Protein AF-0000000067716171 (afdb_homodimer)

Sequence (206 aa):
MCMTNAGDNFEIRMPSGTDDPLSDAEIQKYREEINRLDREILDAVKRRTKISQTIGKTRMSSGGTRLVHTREVAIINQFREEIGEEGPALAGILLRMGRGKLGMCMTNAGDNFEIRMPSGTDDPLSDAEIQKYREEINRLDREILDAVKRRTKISQTIGKTRMSSGGTRLVHTREVAIINQFREEIGEEGPALAGILLRMGRGKLG

Structure (mmCIF, N/CA/C/O backbone):
data_AF-0000000067716171-model_v1
#
loop_
_entity.id
_entity.type
_entity.pdbx_description
1 polymer 'Chorismate mutase'
#
loop_
_atom_site.group_PDB
_atom_site.id
_atom_site.type_symbol
_atom_site.label_atom_id
_atom_site.label_alt_id
_atom_site.label_comp_id
_atom_site.label_asym_id
_atom_site.label_entity_id
_atom_site.label_seq_id
_atom_site.pdbx_PDB_ins_code
_atom_site.Cartn_x
_atom_site.Cartn_y
_atom_site.Cartn_z
_atom_site.occupancy
_atom_site.B_iso_or_equiv
_atom_site.auth_seq_id
_atom_site.auth_comp_id
_atom_site.auth_asym_id
_atom_site.auth_atom_id
_atom_site.pdbx_PDB_model_num
ATOM 1 N N . MET A 1 1 ? -28.609 4.621 -22.125 1 23.3 1 MET A N 1
ATOM 2 C CA . MET A 1 1 ? -27.578 3.621 -22.359 1 23.3 1 MET A CA 1
ATOM 3 C C . MET A 1 1 ? -26.469 3.73 -21.312 1 23.3 1 MET A C 1
ATOM 5 O O . MET A 1 1 ? -25.734 4.711 -21.281 1 23.3 1 MET A O 1
ATOM 9 N N . CYS A 1 2 ? -26.812 3.381 -20.031 1 27.42 2 CYS A N 1
ATOM 10 C CA . CYS A 1 2 ? -26.094 3.422 -18.766 1 27.42 2 CYS A CA 1
ATOM 11 C C . CYS A 1 2 ? -24.703 2.785 -18.891 1 27.42 2 CYS A C 1
ATOM 13 O O . CYS A 1 2 ? -24.578 1.672 -19.406 1 27.42 2 CYS A O 1
ATOM 15 N N . MET A 1 3 ? -23.672 3.541 -19.234 1 26.64 3 MET A N 1
ATOM 16 C CA . MET A 1 3 ? -22.312 3.068 -19.438 1 26.64 3 MET A CA 1
ATOM 17 C C . MET A 1 3 ? -21.906 2.084 -18.344 1 26.64 3 MET A C 1
ATOM 19 O O . MET A 1 3 ? -21.953 2.412 -17.172 1 26.64 3 MET A O 1
ATOM 23 N N . THR A 1 4 ? -22.25 0.815 -18.469 1 31.06 4 THR A N 1
ATOM 24 C CA . THR A 1 4 ? -21.812 -0.262 -17.594 1 31.06 4 THR A CA 1
ATOM 25 C C . THR A 1 4 ? -20.312 -0.164 -17.312 1 31.06 4 THR A C 1
ATOM 27 O O . THR A 1 4 ? -19.516 -0.13 -18.25 1 31.06 4 THR A O 1
ATOM 30 N N . ASN A 1 5 ? -19.906 0.817 -16.5 1 31.81 5 ASN A N 1
ATOM 31 C CA . ASN A 1 5 ? -18.562 0.7 -15.914 1 31.81 5 ASN A CA 1
ATOM 32 C C . ASN A 1 5 ? -18.156 -0.76 -15.75 1 31.81 5 ASN A C 1
ATOM 34 O O . ASN A 1 5 ? -18.625 -1.444 -14.844 1 31.81 5 ASN A O 1
ATOM 38 N N . ALA A 1 6 ? -18.219 -1.482 -16.734 1 32.34 6 ALA A N 1
ATOM 39 C CA . ALA A 1 6 ? -17.828 -2.885 -16.859 1 32.34 6 ALA A CA 1
ATOM 40 C C . ALA A 1 6 ? -16.484 -3.146 -16.172 1 32.34 6 ALA A C 1
ATOM 42 O O . ALA A 1 6 ? -15.43 -3 -16.797 1 32.34 6 ALA A O 1
ATOM 43 N N . GLY A 1 7 ? -16.141 -2.557 -15.047 1 36.66 7 GLY A N 1
ATOM 44 C CA . GLY A 1 7 ? -14.984 -3.156 -14.398 1 36.66 7 GLY A CA 1
ATOM 45 C C . GLY A 1 7 ? -14.891 -4.656 -14.602 1 36.66 7 GLY A C 1
ATOM 46 O O . GLY A 1 7 ? -15.836 -5.387 -14.289 1 36.66 7 GLY A O 1
ATOM 47 N N . ASP A 1 8 ? -14.359 -5.18 -15.633 1 39.91 8 ASP A N 1
ATOM 48 C CA . ASP A 1 8 ? -14.164 -6.609 -15.852 1 39.91 8 ASP A CA 1
ATOM 49 C C . ASP A 1 8 ? -13.984 -7.352 -14.531 1 39.91 8 ASP A C 1
ATOM 51 O O . ASP A 1 8 ? -13.062 -7.047 -13.766 1 39.91 8 ASP A O 1
ATOM 55 N N . ASN A 1 9 ? -14.961 -7.672 -13.844 1 45.44 9 ASN A N 1
ATOM 56 C CA . ASN A 1 9 ? -14.984 -8.555 -12.688 1 45.44 9 ASN A CA 1
ATOM 57 C C . ASN A 1 9 ? -14 -9.711 -12.852 1 45.44 9 ASN A C 1
ATOM 59 O O . ASN A 1 9 ? -14.297 -10.703 -13.523 1 45.44 9 ASN A O 1
ATOM 63 N N . PHE A 1 10 ? -12.703 -9.406 -13.117 1 53.78 10 PHE A N 1
ATOM 64 C CA . PHE A 1 10 ? -11.703 -10.469 -13.086 1 53.78 10 PHE A CA 1
ATOM 65 C C . PHE A 1 10 ? -12.031 -11.5 -12.016 1 53.78 10 PHE A C 1
ATOM 67 O O . PHE A 1 10 ? -12.008 -11.188 -10.82 1 53.78 10 PHE A O 1
ATOM 74 N N . GLU A 1 11 ? -12.953 -12.344 -12.336 1 62.69 11 GLU A N 1
ATOM 75 C CA . GLU A 1 11 ? -13.258 -13.453 -11.43 1 62.69 11 GLU A CA 1
ATOM 76 C C . GLU A 1 11 ? -12.062 -14.375 -11.266 1 62.69 11 GLU A C 1
ATOM 78 O O . GLU A 1 11 ? -11.539 -14.906 -12.242 1 62.69 11 GLU A O 1
ATOM 83 N N . ILE A 1 12 ? -11.328 -14.164 -10.242 1 61.72 12 ILE A N 1
ATOM 84 C CA . ILE A 1 12 ? -10.211 -15.039 -9.883 1 61.72 12 ILE A CA 1
ATOM 85 C C . ILE A 1 12 ? -10.734 -16.438 -9.555 1 61.72 12 ILE A C 1
ATOM 87 O O . ILE A 1 12 ? -11.578 -16.594 -8.672 1 61.72 12 ILE A O 1
ATOM 91 N N . ARG A 1 13 ? -10.625 -17.312 -10.539 1 64.06 13 ARG A N 1
ATOM 92 C CA . ARG A 1 13 ? -10.93 -18.672 -10.109 1 64.06 13 ARG A CA 1
ATOM 93 C C . ARG A 1 13 ? -9.836 -19.219 -9.188 1 64.06 13 ARG A C 1
ATOM 95 O O . ARG A 1 13 ? -8.648 -19.062 -9.477 1 64.06 13 ARG A O 1
ATOM 102 N N . MET A 1 14 ? -10.133 -19.422 -7.969 1 60.84 14 MET A N 1
ATOM 103 C CA . MET A 1 14 ? -9.18 -20.047 -7.055 1 60.84 14 MET A CA 1
ATOM 104 C C . MET A 1 14 ? -9.109 -21.562 -7.285 1 60.84 14 MET A C 1
ATOM 106 O O . MET A 1 14 ? -10.125 -22.25 -7.203 1 60.84 14 MET A O 1
ATOM 110 N N . PRO A 1 15 ? -7.969 -21.891 -7.785 1 60.31 15 PRO A N 1
ATOM 111 C CA . PRO A 1 15 ? -7.914 -23.344 -8.023 1 60.31 15 PRO A 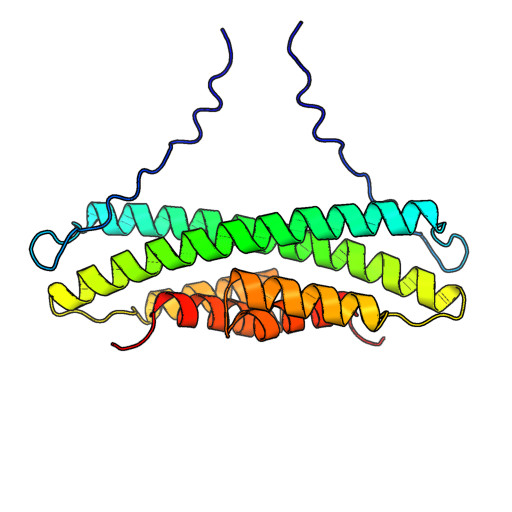CA 1
ATOM 112 C C . PRO A 1 15 ? -8.18 -24.156 -6.758 1 60.31 15 PRO A C 1
ATOM 114 O O . PRO A 1 15 ? -7.836 -23.719 -5.652 1 60.31 15 PRO A O 1
ATOM 117 N N . SER A 1 16 ? -9.312 -24.906 -6.715 1 54.53 16 SER A N 1
ATOM 118 C CA . SER A 1 16 ? -9.797 -25.703 -5.59 1 54.53 16 SER A CA 1
ATOM 119 C C . SER A 1 16 ? -8.758 -26.719 -5.133 1 54.53 16 SER A C 1
ATOM 121 O O . SER A 1 16 ? -8.906 -27.328 -4.078 1 54.53 16 SER A O 1
ATOM 123 N N . GLY A 1 17 ? -7.562 -26.906 -5.785 1 57.09 17 GLY A N 1
ATOM 124 C CA . GLY A 1 17 ? -6.598 -27.938 -5.43 1 57.09 17 GLY A CA 1
ATOM 125 C C . GLY A 1 17 ? -5.539 -28.156 -6.496 1 57.09 17 GLY A C 1
ATOM 126 O O . GLY A 1 17 ? -5.426 -27.359 -7.434 1 57.09 17 GLY A O 1
ATOM 127 N N . THR A 1 18 ? -4.523 -29.031 -6.109 1 61.41 18 THR A N 1
ATOM 128 C CA . THR A 1 18 ? -3.393 -29.391 -6.961 1 61.41 18 THR A CA 1
ATOM 129 C C . THR A 1 18 ? -3.877 -30 -8.273 1 61.41 18 THR A C 1
ATOM 131 O O . THR A 1 18 ? -3.135 -30.031 -9.258 1 61.41 18 THR A O 1
ATOM 134 N N . ASP A 1 19 ? -5.242 -30.188 -8.25 1 66.56 19 ASP A N 1
ATOM 135 C CA . ASP A 1 19 ? -5.691 -31 -9.383 1 66.56 19 ASP A CA 1
ATOM 136 C C . ASP A 1 19 ? -6.195 -30.109 -10.516 1 66.56 19 ASP A C 1
ATOM 138 O O . ASP A 1 19 ? -6.562 -30.609 -11.586 1 66.56 19 ASP A O 1
ATOM 142 N N . ASP A 1 20 ? -6.16 -28.797 -10.227 1 75.38 20 ASP A N 1
ATOM 143 C CA . ASP A 1 20 ? -6.594 -27.922 -11.312 1 75.38 20 ASP A CA 1
ATOM 144 C C . ASP A 1 20 ? -5.746 -26.656 -11.367 1 75.38 20 ASP A C 1
ATOM 146 O O . ASP A 1 20 ? -6.238 -25.547 -11.094 1 75.38 20 ASP A O 1
ATOM 150 N N . PRO A 1 21 ? -4.539 -26.891 -11.828 1 80.94 21 PRO A N 1
ATOM 151 C CA . PRO A 1 21 ? -3.625 -25.75 -11.852 1 80.94 21 PRO A CA 1
ATOM 152 C C . PRO A 1 21 ? -3.988 -24.719 -12.93 1 80.94 21 PRO A C 1
ATOM 154 O O . PRO A 1 21 ? -4.641 -25.062 -13.914 1 80.94 21 PRO A O 1
ATOM 157 N N . LEU A 1 22 ? -3.691 -23.531 -12.586 1 88 22 LEU A N 1
ATOM 158 C CA . LEU A 1 22 ? -3.873 -22.484 -13.578 1 88 22 LEU A CA 1
ATOM 159 C C . LEU A 1 22 ? -3.02 -22.734 -14.812 1 88 22 LEU A C 1
ATOM 161 O O . LEU A 1 22 ? -1.884 -23.203 -14.703 1 88 22 LEU A O 1
ATOM 165 N N . SER A 1 23 ? -3.621 -22.391 -15.898 1 89.06 23 SER A N 1
ATOM 166 C CA . SER A 1 23 ? -2.83 -22.422 -17.125 1 89.06 23 SER A CA 1
ATOM 167 C C . SER A 1 23 ? -1.862 -21.25 -17.188 1 89.06 23 SER A C 1
ATOM 169 O O . SER A 1 23 ? -1.992 -20.297 -16.422 1 89.06 23 SER A O 1
ATOM 171 N N . ASP A 1 24 ? -0.971 -21.344 -18.125 1 89.19 24 ASP A N 1
ATOM 172 C CA . ASP A 1 24 ? -0.034 -20.25 -18.328 1 89.19 24 ASP A CA 1
ATOM 173 C C . ASP A 1 24 ? -0.769 -18.953 -18.703 1 89.19 24 ASP A C 1
ATOM 175 O O . ASP A 1 24 ? -0.395 -17.875 -18.25 1 89.19 24 ASP A O 1
ATOM 179 N N . ALA A 1 25 ? -1.757 -19.125 -19.469 1 92.44 25 ALA A N 1
ATOM 180 C CA . ALA A 1 25 ? -2.541 -17.953 -19.891 1 92.44 25 ALA A CA 1
ATOM 181 C C . ALA A 1 25 ? -3.279 -17.344 -18.703 1 92.44 25 ALA A C 1
ATOM 183 O O . ALA A 1 25 ? -3.379 -16.109 -18.609 1 92.44 25 ALA A O 1
ATOM 184 N N . GLU A 1 26 ? -3.768 -18.141 -17.812 1 92.06 26 GLU A N 1
ATOM 185 C CA . GLU A 1 26 ? -4.441 -17.656 -16.609 1 92.06 26 GLU A CA 1
ATOM 186 C C . GLU A 1 26 ? -3.459 -16.953 -15.68 1 92.06 26 GLU A C 1
ATOM 188 O O . GLU A 1 26 ? -3.781 -15.898 -15.109 1 92.06 26 GLU A O 1
ATOM 193 N N . ILE A 1 27 ? -2.305 -17.531 -15.609 1 92.88 27 ILE A N 1
ATOM 194 C CA . ILE A 1 27 ? -1.282 -16.922 -14.758 1 92.88 27 ILE A CA 1
ATOM 195 C C . ILE A 1 27 ? -0.917 -15.539 -15.289 1 92.88 27 ILE A C 1
ATOM 197 O O . ILE A 1 27 ? -0.768 -14.594 -14.523 1 92.88 27 ILE A O 1
ATOM 201 N N . GLN A 1 28 ? -0.83 -15.445 -16.547 1 94.31 28 GLN A N 1
ATOM 202 C CA . GLN A 1 28 ? -0.501 -14.156 -17.156 1 94.31 28 GLN A CA 1
ATOM 203 C C . GLN A 1 28 ? -1.603 -13.133 -16.891 1 94.31 28 GLN A C 1
ATOM 205 O O . GLN A 1 28 ? -1.319 -11.961 -16.609 1 94.31 28 GLN A O 1
ATOM 210 N N . LYS A 1 29 ? -2.797 -13.523 -16.953 1 95.69 29 LYS A N 1
ATOM 211 C CA . LYS A 1 29 ? -3.924 -12.641 -16.656 1 95.69 29 LYS A CA 1
ATOM 212 C C . LYS A 1 29 ? -3.895 -12.18 -15.203 1 95.69 29 LYS A C 1
ATOM 214 O O . LYS A 1 29 ? -4.168 -11.016 -14.906 1 95.69 29 LYS A O 1
ATOM 219 N N . TYR A 1 30 ? -3.613 -13.094 -14.375 1 95.44 30 TYR A N 1
ATOM 220 C CA . TYR A 1 30 ? -3.529 -12.766 -12.961 1 95.44 30 TYR A CA 1
ATOM 221 C C . TYR A 1 30 ? -2.391 -11.789 -12.695 1 95.44 30 TYR A C 1
ATOM 223 O O . TYR A 1 30 ? -2.529 -10.867 -11.883 1 95.44 30 TYR A O 1
ATOM 231 N N . ARG A 1 31 ? -1.319 -11.961 -13.422 1 96 31 ARG A N 1
ATOM 232 C CA . ARG A 1 31 ? -0.196 -11.039 -13.258 1 96 31 ARG A CA 1
ATOM 233 C C . ARG A 1 31 ? -0.558 -9.641 -13.742 1 96 31 ARG A C 1
ATOM 235 O O . ARG A 1 31 ? -0.113 -8.648 -13.164 1 96 31 ARG A O 1
ATOM 242 N N . GLU A 1 32 ? -1.317 -9.578 -14.711 1 97.38 32 GLU A N 1
ATOM 243 C CA . GLU A 1 32 ? -1.8 -8.281 -15.188 1 97.38 32 GLU A CA 1
ATOM 244 C C . GLU A 1 32 ? -2.691 -7.613 -14.141 1 97.38 32 GLU A C 1
ATOM 246 O O . GLU A 1 32 ? -2.639 -6.395 -13.961 1 97.38 32 GLU A O 1
ATOM 251 N N . GLU A 1 33 ? -3.475 -8.406 -13.516 1 97.75 33 GLU A N 1
ATOM 252 C CA . GLU A 1 33 ? -4.305 -7.875 -12.438 1 97.75 33 GLU A CA 1
ATOM 253 C C . GLU A 1 33 ? -3.445 -7.375 -11.273 1 97.75 33 GLU A C 1
ATOM 255 O O . GLU A 1 33 ? -3.725 -6.324 -10.695 1 97.75 33 GLU A O 1
ATOM 260 N N . ILE A 1 34 ? -2.426 -8.102 -10.93 1 98.06 34 ILE A N 1
ATOM 261 C CA . ILE A 1 34 ? -1.509 -7.672 -9.875 1 98.06 34 ILE A CA 1
ATOM 262 C C . ILE A 1 34 ? -0.858 -6.348 -10.266 1 98.06 34 ILE A C 1
ATOM 264 O O . ILE A 1 34 ? -0.728 -5.445 -9.43 1 98.06 34 ILE A O 1
ATOM 268 N N . ASN A 1 35 ? -0.591 -6.207 -11.555 1 98.38 35 ASN A N 1
ATOM 269 C CA . ASN A 1 35 ? -0.009 -4.953 -12.023 1 98.38 35 ASN A CA 1
ATOM 270 C C . ASN A 1 35 ? -0.982 -3.789 -11.859 1 98.38 35 ASN A C 1
ATOM 272 O O . ASN A 1 35 ? -0.581 -2.688 -11.484 1 98.38 35 ASN A O 1
ATOM 276 N N . ARG A 1 36 ? -2.133 -4.027 -12.156 1 98.44 36 ARG A N 1
ATOM 277 C CA . ARG A 1 36 ? -3.156 -3 -11.977 1 98.44 36 ARG A CA 1
ATOM 278 C C . ARG A 1 36 ? -3.301 -2.619 -10.508 1 98.44 36 ARG A C 1
ATOM 280 O O . ARG A 1 36 ? -3.363 -1.435 -10.172 1 98.44 36 ARG A O 1
ATOM 287 N N . LEU A 1 37 ? -3.32 -3.586 -9.633 1 98.75 37 LEU A N 1
ATOM 288 C CA . LEU A 1 37 ? -3.441 -3.346 -8.203 1 98.75 37 LEU A CA 1
ATOM 289 C C . LEU A 1 37 ? -2.211 -2.617 -7.668 1 98.75 37 LEU A C 1
ATOM 291 O O . LEU A 1 37 ? -2.328 -1.743 -6.809 1 98.75 37 LEU A O 1
ATOM 295 N N . ASP A 1 38 ? -1.063 -3 -8.227 1 98.81 38 ASP A N 1
ATOM 296 C CA . ASP A 1 38 ? 0.152 -2.297 -7.824 1 98.81 38 ASP A CA 1
ATOM 297 C C . ASP A 1 38 ? 0.06 -0.809 -8.156 1 98.81 38 ASP A C 1
ATOM 299 O O . ASP A 1 38 ? 0.446 0.038 -7.348 1 98.81 38 ASP A O 1
ATOM 303 N N . ARG A 1 39 ? -0.451 -0.486 -9.273 1 98.62 39 ARG A N 1
ATOM 304 C CA . ARG A 1 39 ? -0.618 0.911 -9.656 1 98.62 39 ARG A CA 1
ATOM 305 C C . ARG A 1 39 ? -1.62 1.615 -8.75 1 98.62 39 ARG A C 1
ATOM 307 O O . ARG A 1 39 ? -1.406 2.762 -8.352 1 98.62 39 ARG A O 1
ATOM 314 N N . GLU A 1 40 ? -2.625 0.941 -8.398 1 98.81 40 GLU A N 1
ATOM 315 C CA . GLU A 1 40 ? -3.627 1.494 -7.492 1 98.81 40 GLU A CA 1
ATOM 316 C C . GLU A 1 40 ? -3.025 1.797 -6.121 1 98.81 40 GLU A C 1
ATOM 318 O O . GLU A 1 40 ? -3.26 2.867 -5.559 1 98.81 40 GLU A O 1
ATOM 323 N N . ILE A 1 41 ? -2.289 0.894 -5.656 1 98.94 41 ILE A N 1
ATOM 324 C CA . ILE A 1 41 ? -1.636 1.052 -4.363 1 98.94 41 ILE A CA 1
ATOM 325 C C . ILE A 1 41 ? -0.678 2.24 -4.41 1 98.94 41 ILE A C 1
ATOM 327 O O . ILE A 1 41 ? -0.73 3.123 -3.551 1 98.94 41 ILE A O 1
ATOM 331 N N . LEU A 1 42 ? 0.094 2.281 -5.438 1 98.94 42 LEU A N 1
ATOM 332 C CA . LEU A 1 42 ? 1.109 3.322 -5.547 1 98.94 42 LEU A CA 1
ATOM 333 C C . LEU A 1 42 ? 0.465 4.699 -5.68 1 98.94 42 LEU A C 1
ATOM 335 O O . LEU A 1 42 ? 0.922 5.664 -5.059 1 98.94 42 LEU A O 1
ATOM 339 N N . ASP A 1 43 ? -0.568 4.777 -6.43 1 98.81 43 ASP A N 1
ATOM 340 C CA . ASP A 1 43 ? -1.257 6.051 -6.602 1 98.81 43 ASP A CA 1
ATOM 341 C C . ASP A 1 43 ? -1.864 6.527 -5.285 1 98.81 43 ASP A C 1
ATOM 343 O O . ASP A 1 43 ? -1.761 7.707 -4.938 1 98.81 43 ASP A O 1
ATOM 347 N N . ALA A 1 44 ? -2.502 5.637 -4.59 1 98.88 44 ALA A N 1
ATOM 348 C CA . ALA A 1 44 ? -3.088 5.973 -3.295 1 98.88 44 ALA A CA 1
ATOM 349 C C . ALA A 1 44 ? -2.01 6.383 -2.295 1 98.88 44 ALA A C 1
ATOM 351 O O . ALA A 1 44 ? -2.191 7.336 -1.533 1 98.88 44 ALA A O 1
ATOM 352 N N . VAL A 1 45 ? -0.862 5.723 -2.303 1 98.88 45 VAL A N 1
ATOM 353 C CA . VAL A 1 45 ? 0.239 6.004 -1.388 1 98.88 45 VAL A CA 1
ATOM 354 C C . VAL A 1 45 ? 0.803 7.395 -1.664 1 98.88 45 VAL A C 1
ATOM 356 O O . VAL A 1 45 ? 1.062 8.164 -0.734 1 98.88 45 VAL A O 1
ATOM 359 N N . LYS A 1 46 ? 0.977 7.723 -2.92 1 98.69 46 LYS A N 1
ATOM 360 C CA . LYS A 1 46 ? 1.515 9.031 -3.285 1 98.69 46 LYS A CA 1
ATOM 361 C C . LYS A 1 46 ? 0.574 10.148 -2.854 1 98.69 46 LYS A C 1
ATOM 363 O O . LYS A 1 46 ? 1.015 11.156 -2.291 1 98.69 46 LYS A O 1
ATOM 368 N N . ARG A 1 47 ? -0.646 9.914 -3.084 1 98.31 47 ARG A N 1
ATOM 369 C CA . ARG A 1 47 ? -1.626 10.922 -2.684 1 98.31 47 ARG A CA 1
ATOM 370 C C . ARG A 1 47 ? -1.688 11.055 -1.166 1 98.31 47 ARG A C 1
ATOM 372 O O . ARG A 1 47 ? -1.699 12.164 -0.632 1 98.31 47 ARG A O 1
ATOM 379 N N . ARG A 1 48 ? -1.737 10.031 -0.49 1 98.5 48 ARG A N 1
ATOM 380 C CA . ARG A 1 48 ? -1.743 10 0.969 1 98.5 48 ARG A CA 1
ATOM 381 C C . ARG A 1 48 ? -0.539 10.742 1.537 1 98.5 48 ARG A C 1
ATOM 383 O O . ARG A 1 48 ? -0.663 11.477 2.52 1 98.5 48 ARG A O 1
ATOM 390 N N . THR A 1 49 ? 0.569 10.469 0.938 1 97.88 49 THR A N 1
ATOM 391 C CA . THR A 1 49 ? 1.814 11.07 1.392 1 97.88 49 THR A CA 1
ATOM 392 C C . THR A 1 49 ? 1.755 12.594 1.26 1 97.88 49 THR A C 1
ATOM 394 O O . THR A 1 49 ? 2.098 13.312 2.197 1 97.88 49 THR A O 1
ATOM 397 N N . LYS A 1 50 ? 1.284 13.016 0.137 1 96.56 50 LYS A N 1
ATOM 398 C CA . LYS A 1 50 ? 1.181 14.453 -0.095 1 96.56 50 LYS A CA 1
ATOM 399 C C . LYS A 1 50 ? 0.262 15.109 0.931 1 96.56 50 LYS A C 1
ATOM 401 O O . LYS A 1 50 ? 0.603 16.156 1.501 1 96.56 50 LYS A O 1
ATOM 406 N N . ILE A 1 51 ? -0.812 14.539 1.184 1 96.69 51 ILE A N 1
ATOM 407 C CA . ILE A 1 51 ? -1.78 15.078 2.133 1 96.69 51 ILE A CA 1
ATOM 408 C C . ILE A 1 51 ? -1.188 15.062 3.539 1 96.69 51 ILE A C 1
ATOM 410 O O . ILE A 1 51 ? -1.271 16.062 4.266 1 96.69 51 ILE A O 1
ATOM 414 N N . SER A 1 52 ? -0.624 14 3.934 1 96.69 52 SER A N 1
ATOM 415 C CA . SER A 1 52 ? -0.048 13.844 5.266 1 96.69 52 SER A CA 1
ATOM 416 C C . SER A 1 52 ? 1.066 14.859 5.504 1 96.69 52 SER A C 1
ATOM 418 O O . SER A 1 52 ? 1.152 15.453 6.582 1 96.69 52 SER A O 1
ATOM 420 N N . GLN A 1 53 ? 1.854 15.078 4.492 1 94.88 53 GLN A N 1
ATOM 421 C CA . GLN A 1 53 ? 2.926 16.062 4.617 1 94.88 53 GLN A CA 1
ATOM 422 C C . GLN A 1 53 ? 2.367 17.469 4.789 1 94.88 53 GLN A C 1
ATOM 424 O O . GLN A 1 53 ? 2.904 18.266 5.559 1 94.88 53 GLN A O 1
ATOM 429 N N . THR A 1 54 ? 1.355 17.703 4.086 1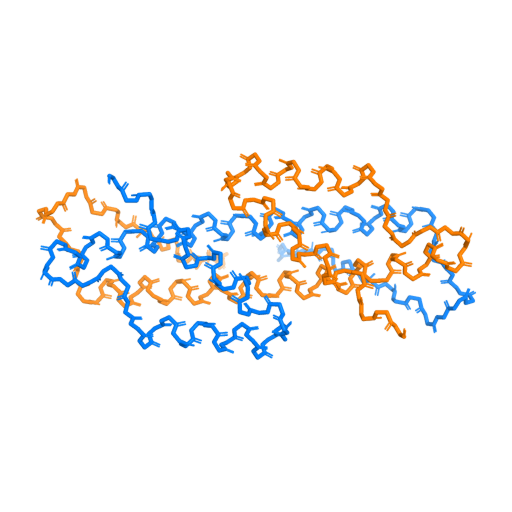 93.25 54 THR A N 1
ATOM 430 C CA . THR A 1 54 ? 0.712 19.016 4.188 1 93.25 54 THR A CA 1
ATOM 431 C C . THR A 1 54 ? 0.159 19.234 5.59 1 93.25 54 THR A C 1
ATOM 433 O O . THR A 1 54 ? 0.349 20.297 6.176 1 93.25 54 THR A O 1
ATOM 436 N N . ILE A 1 55 ? -0.484 18.297 6.148 1 94.25 55 ILE A N 1
ATOM 437 C CA . ILE A 1 55 ? -0.997 18.375 7.512 1 94.25 55 ILE A CA 1
ATOM 438 C C . ILE A 1 55 ? 0.158 18.594 8.484 1 94.25 55 ILE A C 1
ATOM 440 O O . ILE A 1 55 ? 0.081 19.453 9.367 1 94.25 55 ILE A O 1
ATOM 444 N N . GLY A 1 56 ? 1.171 17.797 8.305 1 93 56 GLY A N 1
ATOM 445 C CA . GLY A 1 56 ? 2.324 17.906 9.188 1 93 56 GLY A CA 1
ATOM 446 C C . GLY A 1 56 ? 2.953 19.281 9.188 1 93 56 GLY A C 1
ATOM 447 O O . GLY A 1 56 ? 3.291 19.812 10.242 1 93 56 GLY A O 1
ATOM 448 N N . LYS A 1 57 ? 3.107 19.812 8.055 1 90.5 57 LYS A N 1
ATOM 449 C CA . LYS A 1 57 ? 3.684 21.141 7.922 1 90.5 57 LYS A CA 1
ATOM 450 C C . LYS A 1 57 ? 2.816 22.188 8.625 1 90.5 57 LYS A C 1
ATOM 452 O O . LYS A 1 57 ? 3.332 23.078 9.297 1 90.5 57 LYS A O 1
ATOM 457 N N . THR A 1 58 ? 1.592 22.078 8.422 1 90.62 58 THR A N 1
ATOM 458 C CA . THR A 1 58 ? 0.663 23.016 9.047 1 90.62 58 THR A CA 1
ATOM 459 C C . THR A 1 58 ? 0.736 22.922 10.57 1 90.62 58 THR A C 1
ATOM 461 O O . THR A 1 58 ? 0.746 23.938 11.266 1 90.62 58 THR A O 1
ATOM 464 N N . ARG A 1 59 ? 0.703 21.766 11.07 1 91.62 59 ARG A N 1
ATOM 465 C CA . ARG A 1 59 ? 0.761 21.562 12.516 1 91.62 59 ARG A CA 1
ATOM 466 C C . ARG A 1 59 ? 2.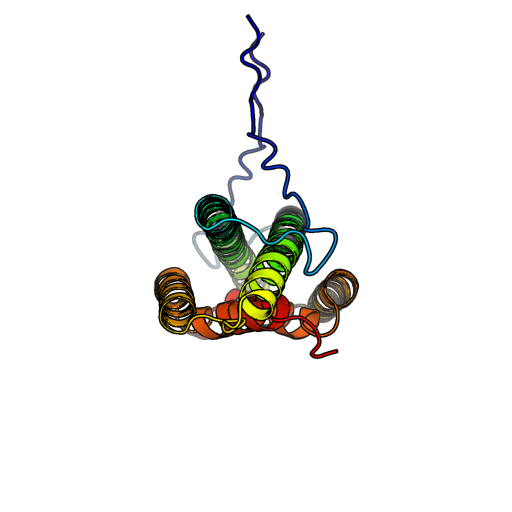051 22.125 13.094 1 91.62 59 ARG A C 1
ATOM 468 O O . ARG A 1 59 ? 2.033 22.781 14.141 1 91.62 59 ARG A O 1
ATOM 475 N N . MET A 1 60 ? 3.092 21.953 12.398 1 89.94 60 MET A N 1
ATOM 476 C CA . MET A 1 60 ? 4.391 22.422 12.867 1 89.94 60 MET A CA 1
ATOM 477 C C . MET A 1 60 ? 4.43 23.953 12.883 1 89.94 60 MET A C 1
ATOM 479 O O . MET A 1 60 ? 4.988 24.547 13.805 1 89.94 60 MET A O 1
ATOM 483 N N . SER A 1 61 ? 3.85 24.516 11.922 1 87.25 61 SER A N 1
ATOM 484 C CA . SER A 1 61 ? 3.842 25.984 11.828 1 87.25 61 SER A CA 1
ATOM 485 C C . SER A 1 61 ? 2.984 26.594 12.922 1 87.25 61 SER A C 1
ATOM 487 O O . SER A 1 61 ? 3.201 27.75 13.312 1 87.25 61 SER A O 1
ATOM 489 N N . SER A 1 62 ? 2.115 25.875 13.5 1 86.88 62 SER A N 1
ATOM 490 C CA . SER A 1 62 ? 1.229 26.375 14.547 1 86.88 62 SER A CA 1
ATOM 491 C C . SER A 1 62 ? 1.731 25.969 15.93 1 86.88 62 SER A C 1
ATOM 493 O O . SER A 1 62 ? 1.009 26.094 16.922 1 86.88 62 SER A O 1
ATOM 495 N N . GLY A 1 63 ? 2.947 25.375 15.992 1 87.06 63 GLY A N 1
ATOM 496 C CA . GLY A 1 63 ? 3.578 25.062 17.266 1 87.06 63 GLY A CA 1
ATOM 497 C C . GLY A 1 63 ? 3.311 23.641 17.734 1 87.06 63 GLY A C 1
ATOM 498 O O . GLY A 1 63 ? 3.613 23.297 18.875 1 87.06 63 GLY A O 1
ATOM 499 N N . GLY A 1 64 ? 2.668 22.938 16.828 1 87.31 64 GLY A N 1
ATOM 500 C CA . GLY A 1 64 ? 2.387 21.547 17.172 1 87.31 64 GLY A CA 1
ATOM 501 C C . GLY A 1 64 ? 3.398 20.578 16.609 1 87.31 64 GLY A C 1
ATOM 502 O O . GLY A 1 64 ? 4.445 20.984 16.109 1 87.31 64 GLY A O 1
ATOM 503 N N . THR A 1 65 ? 3.066 19.312 16.812 1 88.94 65 THR A N 1
ATOM 504 C CA . THR A 1 65 ? 3.914 18.234 16.281 1 88.94 65 THR A CA 1
ATOM 505 C C . THR A 1 65 ? 3.436 17.797 14.898 1 88.94 65 THR A C 1
ATOM 507 O O . THR A 1 65 ? 2.252 17.938 14.578 1 88.94 65 THR A O 1
ATOM 510 N N . ARG A 1 66 ? 4.375 17.297 14.18 1 89 66 ARG A N 1
ATOM 511 C CA . ARG A 1 66 ? 4.062 16.797 12.844 1 89 66 ARG A CA 1
ATOM 512 C C . ARG A 1 66 ? 3.111 15.609 12.914 1 89 66 ARG A C 1
ATOM 514 O O . ARG A 1 66 ? 2.148 15.531 12.148 1 89 66 ARG A O 1
ATOM 521 N N . LEU A 1 67 ? 3.475 14.75 13.875 1 88.38 67 LEU A N 1
ATOM 522 C CA . LEU A 1 67 ? 2.654 13.562 14.055 1 88.38 67 LEU A CA 1
ATOM 523 C C . LEU A 1 67 ? 1.932 13.594 15.398 1 88.38 67 LEU A C 1
ATOM 525 O O . LEU A 1 67 ? 2.488 14.062 16.391 1 88.38 67 LEU A O 1
ATOM 529 N N . VAL A 1 68 ? 0.738 13.094 15.367 1 91.25 68 VAL A N 1
ATOM 530 C CA . VAL A 1 68 ? -0.073 12.961 16.578 1 91.25 68 VAL A CA 1
ATOM 531 C C . VAL A 1 68 ? -0.123 11.5 17 1 91.25 68 VAL A C 1
ATOM 533 O O . VAL A 1 68 ? -0.594 10.641 16.25 1 91.25 68 VAL A O 1
ATOM 536 N N . HIS A 1 69 ? 0.269 11.281 18.219 1 95 69 HIS A N 1
ATOM 537 C CA . HIS A 1 69 ? 0.469 9.922 18.703 1 95 69 HIS A CA 1
ATOM 538 C C . HIS A 1 69 ? -0.816 9.102 18.609 1 95 69 HIS A C 1
ATOM 540 O O . HIS A 1 69 ? -0.806 7.977 18.125 1 95 69 HIS A O 1
ATOM 546 N N . THR A 1 70 ? -1.884 9.602 19.062 1 95.5 70 THR A N 1
ATOM 547 C CA . THR A 1 70 ? -3.152 8.875 19.047 1 95.5 70 THR A CA 1
ATOM 548 C C . THR A 1 70 ? -3.555 8.5 17.625 1 95.5 70 THR A C 1
ATOM 550 O O . THR A 1 70 ? -4.078 7.402 17.406 1 95.5 70 THR A O 1
ATOM 553 N N . ARG A 1 71 ? -3.242 9.367 16.75 1 95.75 71 ARG A N 1
ATOM 554 C CA . ARG A 1 71 ? -3.541 9.117 15.352 1 95.75 71 ARG A CA 1
ATOM 555 C C . ARG A 1 71 ? -2.65 8.008 14.789 1 95.75 71 ARG A C 1
ATOM 557 O O . ARG A 1 71 ? -3.125 7.129 14.078 1 95.75 71 ARG A O 1
ATOM 564 N N . GLU A 1 72 ? -1.387 8.086 15.07 1 96.81 72 GLU A N 1
ATOM 565 C CA . GLU A 1 72 ? -0.443 7.07 14.625 1 96.81 72 GLU A CA 1
ATOM 566 C C . GLU A 1 72 ? -0.851 5.684 15.117 1 96.81 72 GLU A C 1
ATOM 568 O O . GLU A 1 72 ? -0.88 4.727 14.336 1 96.81 72 GLU A O 1
ATOM 573 N N . VAL A 1 73 ? -1.239 5.625 16.375 1 97.69 73 VAL A N 1
ATOM 574 C CA . VAL A 1 73 ? -1.619 4.355 16.984 1 97.69 73 VAL A CA 1
ATOM 575 C C . VAL A 1 73 ? -2.881 3.816 16.312 1 97.69 73 VAL A C 1
ATOM 577 O O . VAL A 1 73 ? -2.979 2.621 16.031 1 97.69 73 VAL A O 1
ATOM 580 N N . ALA A 1 74 ? -3.814 4.641 16.031 1 98.06 74 ALA A N 1
ATOM 581 C CA . ALA A 1 74 ? -5.062 4.238 15.391 1 98.06 74 ALA A CA 1
ATOM 582 C C . ALA A 1 74 ? -4.805 3.662 14.008 1 98.06 74 ALA A C 1
ATOM 584 O O . ALA A 1 74 ? -5.406 2.654 13.625 1 98.06 74 ALA A O 1
ATOM 585 N N . ILE A 1 75 ? -3.91 4.281 13.305 1 98.44 75 ILE A N 1
ATOM 586 C CA . ILE A 1 75 ? -3.58 3.828 11.953 1 98.44 75 ILE A CA 1
ATOM 587 C C . ILE A 1 75 ? -2.898 2.463 12.016 1 98.44 75 ILE A C 1
ATOM 589 O O . ILE A 1 75 ? -3.275 1.539 11.289 1 98.44 75 ILE A O 1
ATOM 593 N N . ILE A 1 76 ? -1.937 2.328 12.891 1 98.62 76 ILE A N 1
ATOM 594 C CA . ILE A 1 76 ? -1.188 1.083 13.031 1 98.62 76 ILE A CA 1
ATOM 595 C C . ILE A 1 76 ? -2.137 -0.047 13.43 1 98.62 76 ILE A C 1
ATOM 597 O O . ILE A 1 76 ? -2.068 -1.146 12.875 1 98.62 76 ILE A O 1
ATOM 601 N N . ASN A 1 77 ? -3.043 0.242 14.305 1 98.5 77 ASN A N 1
ATOM 602 C CA . ASN A 1 77 ? -4.004 -0.766 14.75 1 98.5 77 ASN A CA 1
ATOM 603 C C . ASN A 1 77 ? -4.945 -1.174 13.625 1 98.5 77 ASN A C 1
ATOM 605 O O . ASN A 1 77 ? -5.266 -2.355 13.469 1 98.5 77 ASN A O 1
ATOM 609 N N . GLN A 1 78 ? -5.391 -0.246 12.906 1 98.69 78 GLN A N 1
ATOM 610 C CA . GLN A 1 78 ? -6.262 -0.552 11.773 1 98.69 78 GLN A CA 1
ATOM 611 C C . GLN A 1 78 ? -5.574 -1.487 10.789 1 98.69 78 GLN A C 1
ATOM 613 O O . GLN A 1 78 ? -6.164 -2.473 10.344 1 98.69 78 GLN A O 1
ATOM 618 N N . PHE A 1 79 ? -4.387 -1.193 10.453 1 98.81 79 PHE A N 1
ATOM 619 C CA . PHE A 1 79 ? -3.656 -2.006 9.484 1 98.81 79 PHE A CA 1
ATOM 620 C C . PHE A 1 79 ? -3.354 -3.385 10.062 1 98.81 79 PHE A C 1
ATOM 622 O O . PHE A 1 79 ? -3.389 -4.383 9.336 1 98.81 79 PHE A O 1
ATOM 629 N N . ARG A 1 80 ? -3.031 -3.445 11.328 1 98.69 80 ARG A N 1
ATOM 630 C CA . ARG A 1 80 ? -2.855 -4.734 11.984 1 98.69 80 ARG A CA 1
ATOM 631 C C . ARG A 1 80 ? -4.125 -5.574 11.898 1 98.69 80 ARG A C 1
ATOM 633 O O . ARG A 1 80 ? -4.066 -6.762 11.578 1 98.69 80 ARG A O 1
ATOM 640 N N . GLU A 1 81 ? -5.223 -4.949 12.156 1 98.56 81 GLU A N 1
ATOM 641 C CA . GLU A 1 81 ? -6.504 -5.645 12.148 1 98.56 81 GLU A CA 1
ATOM 642 C C . GLU A 1 81 ? -6.848 -6.152 10.75 1 98.56 81 GLU A C 1
ATOM 644 O O . GLU A 1 81 ? -7.406 -7.242 10.602 1 98.56 81 GLU A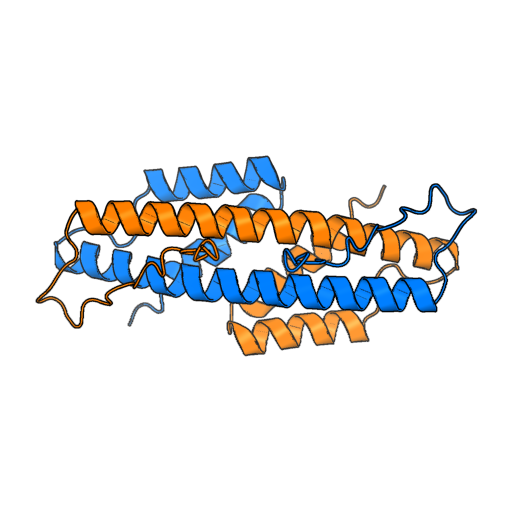 O 1
ATOM 649 N N . GLU A 1 82 ? -6.434 -5.414 9.836 1 98.5 82 GLU A N 1
ATOM 650 C CA . GLU A 1 82 ? -6.887 -5.699 8.477 1 98.5 82 GLU A CA 1
ATOM 651 C C . GLU A 1 82 ? -5.973 -6.707 7.789 1 98.5 82 GLU A C 1
ATOM 653 O O . GLU A 1 82 ? -6.438 -7.559 7.027 1 98.5 82 GLU A O 1
ATOM 658 N N . ILE A 1 83 ? -4.652 -6.629 8.039 1 98 83 ILE A N 1
ATOM 659 C CA . ILE A 1 83 ? -3.797 -7.484 7.219 1 98 83 ILE A CA 1
ATOM 660 C C . ILE A 1 83 ? -2.787 -8.203 8.109 1 98 83 ILE A C 1
ATOM 662 O O . ILE A 1 83 ? -1.809 -8.766 7.621 1 98 83 ILE A O 1
ATOM 666 N N . GLY A 1 84 ? -3.012 -8.172 9.383 1 97 84 GLY A N 1
ATOM 667 C CA . GLY A 1 84 ? -2.248 -9 10.305 1 97 84 GLY A CA 1
ATOM 668 C C . GLY A 1 84 ? -0.856 -8.461 10.578 1 97 84 GLY A C 1
ATOM 669 O O . GL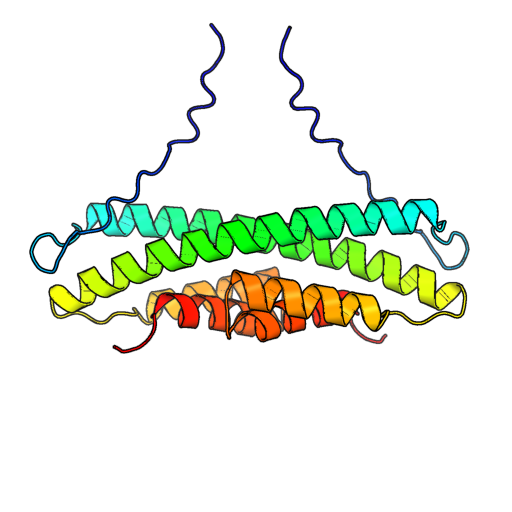Y A 1 84 ? -0.679 -7.254 10.773 1 97 84 GLY A O 1
ATOM 670 N N . GLU A 1 85 ? 0.104 -9.344 10.609 1 96 85 GLU A N 1
ATOM 671 C CA . GLU A 1 85 ? 1.441 -9.047 11.117 1 96 85 GLU A CA 1
ATOM 672 C C . GLU A 1 85 ? 2.154 -8.031 10.234 1 96 85 GLU A C 1
ATOM 674 O O . GLU A 1 85 ? 2.994 -7.266 10.711 1 96 85 GLU A O 1
ATOM 679 N N . GLU A 1 86 ? 1.744 -7.988 9.016 1 97.94 86 GLU A N 1
ATOM 680 C CA . GLU A 1 86 ? 2.402 -7.059 8.102 1 97.94 86 GLU A CA 1
ATOM 681 C C . GLU A 1 86 ? 1.782 -5.668 8.188 1 97.94 86 GLU A C 1
ATOM 683 O O . GLU A 1 86 ? 2.318 -4.707 7.629 1 97.94 86 GLU A O 1
ATOM 688 N N . GLY A 1 87 ? 0.704 -5.637 8.891 1 98.56 87 GLY A N 1
ATOM 689 C CA . GLY A 1 87 ? -0.046 -4.395 9.008 1 98.56 87 GLY A CA 1
ATOM 690 C C . GLY A 1 87 ? 0.767 -3.26 9.602 1 98.56 87 GLY A C 1
ATOM 691 O O . GLY A 1 87 ? 0.916 -2.207 8.977 1 98.56 87 GLY A O 1
ATOM 692 N N . PRO A 1 88 ? 1.344 -3.494 10.75 1 98.69 88 PRO A N 1
ATOM 693 C CA . PRO A 1 88 ? 2.152 -2.445 11.375 1 98.69 88 PRO A CA 1
ATOM 694 C C . PRO A 1 88 ? 3.332 -2.012 10.508 1 98.69 88 PRO A C 1
ATOM 696 O O . PRO A 1 88 ? 3.645 -0.82 10.438 1 98.69 88 PRO A O 1
ATOM 699 N N . ALA A 1 89 ? 3.938 -2.898 9.82 1 98.5 89 ALA A N 1
ATOM 700 C CA . ALA A 1 89 ? 5.062 -2.559 8.953 1 98.5 89 ALA A CA 1
ATOM 701 C C . ALA A 1 89 ? 4.617 -1.665 7.801 1 98.5 89 ALA A C 1
ATOM 703 O O . ALA A 1 89 ? 5.277 -0.673 7.484 1 98.5 89 ALA A O 1
ATOM 704 N N . LEU A 1 90 ? 3.521 -1.998 7.211 1 98.81 90 LEU A N 1
ATOM 705 C CA . LEU A 1 90 ? 3.006 -1.19 6.109 1 98.81 90 LEU A CA 1
ATOM 706 C C . LEU A 1 90 ? 2.574 0.188 6.602 1 98.81 90 LEU A C 1
ATOM 708 O O . LEU A 1 90 ? 2.914 1.204 5.992 1 98.81 90 LEU A O 1
ATOM 712 N N . ALA A 1 91 ? 1.854 0.177 7.688 1 98.81 91 ALA A N 1
ATOM 713 C CA . ALA A 1 91 ? 1.464 1.451 8.289 1 98.81 91 ALA A CA 1
ATOM 714 C C . ALA A 1 91 ? 2.686 2.311 8.594 1 98.81 91 ALA A C 1
ATOM 716 O O . ALA A 1 91 ? 2.674 3.523 8.367 1 98.81 91 ALA A O 1
ATOM 717 N N . GLY A 1 92 ? 3.732 1.666 9.102 1 98.31 92 GLY A N 1
ATOM 718 C CA . GLY A 1 92 ? 4.961 2.377 9.422 1 98.31 92 GLY A CA 1
ATOM 719 C C . GLY A 1 92 ? 5.582 3.064 8.219 1 98.31 92 GLY A C 1
ATOM 720 O O . GLY A 1 92 ? 6.043 4.203 8.32 1 98.31 92 GLY A O 1
ATOM 721 N N . ILE A 1 93 ? 5.59 2.406 7.137 1 98.56 93 ILE A N 1
ATOM 722 C CA . ILE A 1 93 ? 6.133 2.969 5.906 1 98.56 93 ILE A CA 1
ATOM 723 C C . ILE A 1 93 ? 5.32 4.199 5.5 1 98.56 93 ILE A C 1
ATOM 725 O O . ILE A 1 93 ? 5.891 5.242 5.164 1 98.56 93 ILE A O 1
ATOM 729 N N . LEU A 1 94 ? 3.979 4.082 5.594 1 98.56 94 LEU A N 1
ATOM 730 C CA . LEU A 1 94 ? 3.119 5.203 5.223 1 98.56 94 LEU A CA 1
ATOM 731 C C . LEU A 1 94 ? 3.348 6.391 6.148 1 98.56 94 LEU A C 1
ATOM 733 O O . LEU A 1 94 ? 3.402 7.535 5.691 1 98.56 94 LEU A O 1
ATOM 737 N N . LEU A 1 95 ? 3.453 6.117 7.395 1 98 95 LEU A N 1
ATOM 738 C CA . LEU A 1 95 ? 3.67 7.176 8.375 1 98 95 LEU A CA 1
ATOM 739 C C . LEU A 1 95 ? 5.02 7.852 8.148 1 98 95 LEU A C 1
ATOM 741 O O . LEU A 1 95 ? 5.121 9.078 8.203 1 98 95 LEU A O 1
ATOM 745 N N . ARG A 1 96 ? 6.047 7.051 7.855 1 96.69 96 ARG A N 1
ATOM 746 C CA . ARG A 1 96 ? 7.363 7.621 7.59 1 96.69 96 ARG A CA 1
ATOM 747 C C . ARG A 1 96 ? 7.336 8.492 6.336 1 96.69 96 ARG A C 1
ATOM 749 O O . ARG A 1 96 ? 7.906 9.586 6.32 1 96.69 96 ARG A O 1
ATOM 756 N N . MET A 1 97 ? 6.691 8.047 5.363 1 96.94 97 MET A N 1
ATOM 757 C CA . MET A 1 97 ? 6.594 8.812 4.125 1 96.94 97 MET A CA 1
ATOM 758 C C . MET A 1 97 ? 5.844 10.125 4.352 1 96.94 97 MET A C 1
ATOM 760 O O . MET A 1 97 ? 6.133 11.133 3.705 1 96.94 97 MET A O 1
ATOM 764 N N . GLY A 1 98 ? 4.887 10.078 5.277 1 95.75 98 GLY A N 1
ATOM 765 C CA . GLY A 1 98 ? 4.105 11.266 5.59 1 95.75 98 GLY A CA 1
ATOM 766 C C . GLY A 1 98 ? 4.891 12.312 6.355 1 95.75 98 GLY A C 1
ATOM 767 O O . GLY A 1 98 ? 4.562 13.5 6.312 1 95.75 98 GLY A O 1
ATOM 768 N N . ARG A 1 99 ? 5.855 11.93 7.059 1 92 99 ARG A N 1
ATOM 769 C CA . ARG A 1 99 ? 6.672 12.859 7.836 1 92 99 ARG A CA 1
ATOM 770 C C . ARG A 1 99 ? 7.598 13.664 6.934 1 92 99 ARG A C 1
ATOM 772 O O . ARG A 1 99 ? 7.941 14.805 7.246 1 92 99 ARG A O 1
ATOM 779 N N . GLY A 1 100 ? 7.762 13.141 5.758 1 83.88 100 GLY A N 1
ATOM 780 C CA . GLY A 1 100 ? 8.672 13.82 4.852 1 83.88 100 GLY A CA 1
ATOM 781 C C . GLY A 1 100 ? 10.109 13.82 5.34 1 83.88 100 GLY A C 1
ATOM 782 O O . GLY A 1 100 ? 10.406 13.297 6.414 1 83.88 100 GLY A O 1
ATOM 783 N N . LYS A 1 101 ? 11.008 14.203 4.391 1 70.12 101 LYS A N 1
ATOM 784 C CA . LYS A 1 101 ? 12.422 14.297 4.73 1 70.12 101 LYS A CA 1
ATOM 785 C C . LYS A 1 101 ? 12.688 15.477 5.664 1 70.12 101 LYS A C 1
ATOM 787 O O . LYS A 1 101 ? 12.016 16.5 5.578 1 70.12 101 LYS A O 1
ATOM 792 N N . LEU A 1 102 ? 13.078 15.195 6.953 1 55.59 102 LEU A N 1
ATOM 793 C CA . LEU A 1 102 ? 13.484 16.297 7.812 1 55.59 102 LEU A CA 1
ATOM 794 C C . LEU A 1 102 ? 14.367 17.281 7.051 1 55.59 102 LEU A C 1
ATOM 796 O O . LEU A 1 102 ? 15.25 16.859 6.289 1 55.59 102 LEU A O 1
ATOM 800 N N . GLY A 1 103 ? 13.828 18.234 6.344 1 42.56 103 GLY A N 1
ATOM 801 C CA . GLY A 1 103 ? 14.773 19.219 5.863 1 42.56 103 GLY A CA 1
ATOM 802 C C . GLY A 1 103 ? 16.047 19.281 6.68 1 42.56 103 GLY A C 1
ATOM 803 O O . GLY A 1 103 ? 16.078 18.797 7.816 1 42.56 103 GLY A O 1
ATOM 804 N N . MET B 1 1 ? -30.453 12.992 -17.547 1 22.86 1 MET B N 1
ATOM 805 C CA . MET B 1 1 ? -29.719 13.719 -16.516 1 22.86 1 MET B CA 1
ATOM 806 C C . MET B 1 1 ? -28.547 12.898 -16 1 22.86 1 MET B C 1
ATOM 808 O O . MET B 1 1 ? -28.734 11.836 -15.406 1 22.86 1 MET B O 1
ATOM 812 N N . CYS B 1 2 ? -27.469 12.734 -16.766 1 27 2 CYS B N 1
ATOM 813 C CA . CYS B 1 2 ? -26.25 11.938 -16.594 1 27 2 CYS B CA 1
ATOM 814 C C . CYS B 1 2 ? -25.609 12.219 -15.242 1 27 2 CYS B C 1
ATOM 816 O O . CYS B 1 2 ? -25.391 13.375 -14.883 1 27 2 CYS B O 1
ATOM 818 N N . MET B 1 3 ? -25.938 11.438 -14.211 1 26.55 3 MET B N 1
ATOM 819 C CA . MET B 1 3 ? -25.453 11.617 -12.852 1 26.55 3 MET B CA 1
ATOM 820 C C . MET B 1 3 ? -23.938 11.859 -12.836 1 26.55 3 MET B C 1
ATOM 822 O O . MET B 1 3 ? -23.188 11.125 -13.469 1 26.55 3 MET B O 1
ATOM 826 N N . THR B 1 4 ? -23.469 13.109 -12.828 1 30.66 4 THR B N 1
ATOM 827 C CA . THR B 1 4 ? -22.094 13.547 -12.617 1 30.66 4 THR B CA 1
ATOM 828 C C . THR B 1 4 ? -21.453 12.766 -11.477 1 30.66 4 THR B C 1
ATOM 830 O O . THR B 1 4 ? -22 12.703 -10.375 1 30.66 4 THR B O 1
ATOM 833 N N . ASN B 1 5 ? -21.016 11.602 -11.672 1 29.91 5 ASN B N 1
ATOM 834 C CA . ASN B 1 5 ? -20.125 10.977 -10.703 1 29.91 5 ASN B CA 1
ATOM 835 C C . ASN B 1 5 ? -19.234 12 -10.008 1 29.91 5 ASN B C 1
ATOM 837 O O . ASN B 1 5 ? -18.281 12.516 -10.617 1 29.91 5 ASN B O 1
ATOM 841 N N . ALA B 1 6 ? -19.734 12.977 -9.336 1 31.92 6 ALA B N 1
ATOM 842 C CA . ALA B 1 6 ? -19.047 13.969 -8.516 1 31.92 6 ALA B CA 1
ATOM 843 C C . ALA B 1 6 ? -17.969 13.312 -7.664 1 31.92 6 ALA B C 1
ATOM 845 O O . ALA B 1 6 ? -18.234 12.82 -6.566 1 31.92 6 ALA B O 1
ATOM 846 N N . GLY B 1 7 ? -17.203 12.352 -8.008 1 36.91 7 GLY B N 1
ATOM 847 C CA . GLY B 1 7 ? -16.016 12.133 -7.195 1 36.91 7 GLY B CA 1
ATOM 848 C C . GLY B 1 7 ? -15.469 13.406 -6.578 1 36.91 7 GLY B C 1
ATOM 849 O O . GLY B 1 7 ? -15.102 14.344 -7.289 1 36.91 7 GLY B O 1
ATOM 850 N N . ASP B 1 8 ? -15.93 13.922 -5.578 1 37.75 8 ASP B N 1
ATOM 851 C CA . ASP B 1 8 ? -15.555 15.18 -4.934 1 37.75 8 ASP B CA 1
ATOM 852 C C . ASP B 1 8 ? -14.047 15.414 -5.023 1 37.75 8 ASP B C 1
ATOM 854 O O . ASP B 1 8 ? -13.258 14.609 -4.527 1 37.75 8 ASP B O 1
ATOM 858 N N . ASN B 1 9 ? -13.5 15.758 -6.102 1 45.47 9 ASN B N 1
ATOM 859 C CA . ASN B 1 9 ? -12.141 16.234 -6.301 1 45.47 9 ASN B CA 1
ATOM 860 C C . ASN B 1 9 ? -11.617 16.984 -5.07 1 45.47 9 ASN B C 1
ATOM 862 O O . ASN B 1 9 ? -11.945 18.141 -4.859 1 45.47 9 ASN B O 1
ATOM 866 N N . PHE B 1 10 ? -11.617 16.25 -3.928 1 54.59 10 PHE B N 1
ATOM 867 C CA . PHE B 1 10 ? -10.938 16.828 -2.773 1 54.59 10 PHE B CA 1
ATOM 868 C C . PHE B 1 10 ? -9.711 17.625 -3.207 1 54.59 10 PHE B C 1
ATOM 870 O O . PHE B 1 10 ? -8.742 17.047 -3.703 1 54.59 10 PHE B O 1
ATOM 877 N N . GLU B 1 11 ? -9.945 18.812 -3.674 1 62 11 GLU B N 1
ATOM 878 C CA . GLU B 1 11 ? -8.82 19.688 -4.004 1 62 11 GLU B CA 1
ATOM 879 C C . GLU B 1 11 ? -8.008 20.031 -2.758 1 62 11 GLU B C 1
ATOM 881 O O . GLU B 1 11 ? -8.547 20.562 -1.788 1 62 11 GLU B O 1
ATOM 886 N N . ILE B 1 12 ? -6.977 19.312 -2.559 1 61.91 12 ILE B N 1
ATOM 887 C CA . ILE B 1 12 ? -6.023 19.609 -1.49 1 61.91 12 ILE B CA 1
ATOM 888 C C . ILE B 1 12 ? -5.375 20.969 -1.728 1 61.91 12 ILE B C 1
ATOM 890 O O . ILE B 1 12 ? -4.766 21.203 -2.775 1 61.91 12 ILE B O 1
ATOM 894 N N . ARG B 1 13 ? -5.91 21.938 -1.054 1 63.94 13 ARG B N 1
ATOM 895 C CA . ARG B 1 13 ? -5.117 23.156 -1.138 1 63.94 13 ARG B CA 1
ATOM 896 C C . ARG B 1 13 ? -3.805 23.016 -0.375 1 63.94 13 ARG B C 1
ATOM 898 O O . ARG B 1 13 ? -3.789 22.516 0.757 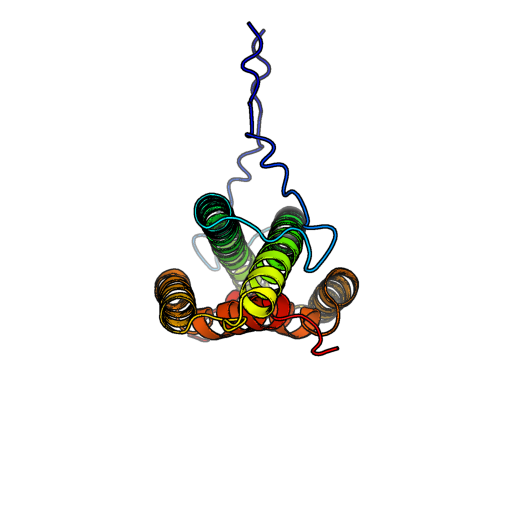1 63.94 13 ARG B O 1
ATOM 905 N N . MET B 1 14 ? -2.721 23 -1.044 1 60.72 14 MET B N 1
ATOM 906 C CA . MET B 1 14 ? -1.418 22.969 -0.383 1 60.72 14 MET B CA 1
ATOM 907 C C . MET B 1 14 ? -1.05 24.359 0.144 1 60.72 14 MET B C 1
ATOM 909 O O . MET B 1 14 ? -1.004 25.328 -0.617 1 60.72 14 MET B O 1
ATOM 913 N N . PRO B 1 15 ? -1.057 24.375 1.429 1 59.59 15 PRO B N 1
ATOM 914 C CA . PRO B 1 15 ? -0.721 25.703 1.937 1 59.59 15 PRO B CA 1
ATOM 915 C C . PRO B 1 15 ? 0.631 26.203 1.432 1 59.59 15 PRO B C 1
ATOM 917 O O . PRO B 1 15 ? 1.548 25.406 1.218 1 59.59 15 PRO 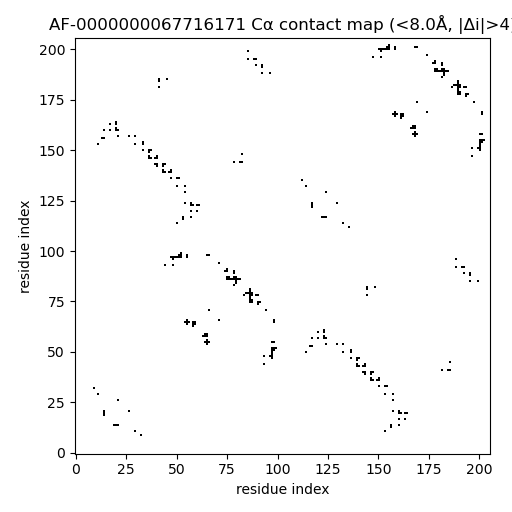B O 1
ATOM 920 N N . SER B 1 16 ? 0.646 27.281 0.606 1 54.84 16 SER B N 1
ATOM 921 C CA . SER B 1 16 ? 1.807 27.875 -0.046 1 54.84 16 SER B CA 1
ATOM 922 C C . SER B 1 16 ? 2.859 28.297 0.974 1 54.84 16 SER B C 1
ATOM 924 O O . SER B 1 16 ? 3.982 28.656 0.607 1 54.84 16 SER B O 1
ATOM 926 N N . GLY B 1 17 ? 2.678 28.203 2.336 1 57.22 17 GLY B N 1
ATOM 927 C CA . GLY B 1 17 ? 3.627 28.688 3.324 1 57.22 17 GLY B CA 1
ATOM 928 C C . GLY B 1 17 ? 3.045 28.766 4.723 1 57.22 17 GLY B C 1
ATOM 929 O O . GLY B 1 17 ? 1.949 28.25 4.973 1 57.22 17 GLY B O 1
ATOM 930 N N . THR B 1 18 ? 3.961 29.062 5.707 1 61.56 18 THR B N 1
ATOM 931 C CA . THR B 1 18 ? 3.641 29.188 7.125 1 61.56 18 THR B CA 1
ATOM 932 C C . THR B 1 18 ? 2.557 30.234 7.344 1 61.56 18 THR B C 1
ATOM 934 O O . THR B 1 18 ? 1.894 30.234 8.383 1 61.56 18 THR B O 1
ATOM 937 N N . ASP B 1 19 ? 2.285 30.906 6.176 1 66.62 19 ASP B N 1
ATOM 938 C CA . ASP B 1 19 ? 1.439 32.062 6.402 1 66.62 19 ASP B CA 1
ATOM 939 C C . ASP B 1 19 ? -0.029 31.75 6.141 1 66.62 19 ASP B C 1
ATOM 941 O O . ASP B 1 19 ? -0.903 32.594 6.332 1 66.62 19 ASP B O 1
ATOM 945 N N . ASP B 1 20 ? -0.24 30.469 5.727 1 75.94 20 ASP B N 1
ATOM 946 C CA . ASP B 1 20 ? -1.642 30.125 5.52 1 75.94 20 ASP B CA 1
ATOM 947 C C . ASP B 1 20 ? -1.924 28.703 5.98 1 75.94 20 ASP B C 1
ATOM 949 O O . ASP B 1 20 ? -2.219 27.828 5.16 1 75.94 20 ASP B O 1
ATOM 953 N N . PRO B 1 21 ? -1.907 28.594 7.27 1 81.19 21 PRO B N 1
ATOM 954 C CA . PRO B 1 21 ? -2.105 27.25 7.812 1 81.19 21 PRO B CA 1
ATOM 955 C C . PRO B 1 21 ? -3.535 26.734 7.629 1 81.19 21 PRO B C 1
ATOM 957 O O . PRO B 1 21 ? -4.465 27.547 7.504 1 81.19 21 PRO B O 1
ATOM 960 N N . LEU B 1 22 ? -3.58 25.469 7.473 1 88.25 22 LEU B N 1
ATOM 961 C CA . LEU B 1 22 ? -4.898 24.859 7.414 1 88.25 22 LEU B CA 1
ATOM 962 C C . LEU B 1 22 ? -5.672 25.094 8.711 1 88.25 22 LEU B C 1
ATOM 964 O O . LEU B 1 22 ? -5.09 25.062 9.797 1 88.25 22 LEU B O 1
ATOM 968 N N . SER B 1 23 ? -6.945 25.297 8.492 1 89 23 SER B N 1
ATOM 969 C CA . SER B 1 23 ? -7.809 25.344 9.664 1 89 23 SER B CA 1
ATOM 970 C C . SER B 1 23 ? -8.023 23.953 10.25 1 89 23 SER B C 1
ATOM 972 O O . SER B 1 23 ? -7.73 22.938 9.602 1 89 23 SER B O 1
ATOM 974 N N . ASP B 1 24 ? -8.578 23.953 11.422 1 88.94 24 ASP B N 1
ATOM 975 C CA . ASP B 1 24 ? -8.898 22.672 12.047 1 88.94 24 ASP B CA 1
ATOM 976 C C . ASP B 1 24 ? -9.898 21.891 11.203 1 88.94 24 ASP B C 1
ATOM 978 O O . ASP B 1 24 ? -9.797 20.656 11.094 1 88.94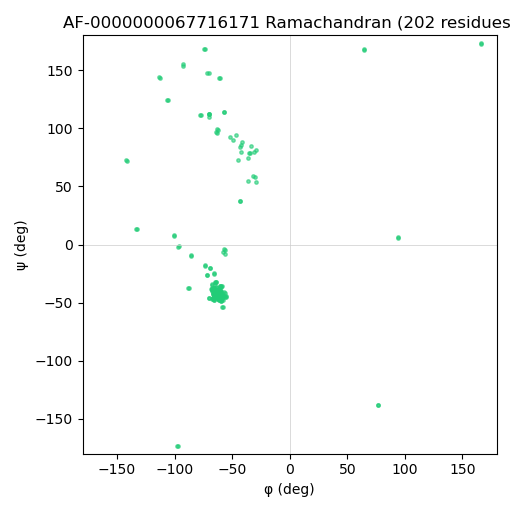 24 ASP B O 1
ATOM 982 N N . ALA B 1 25 ? -10.805 22.594 10.656 1 92.44 25 ALA B N 1
ATOM 983 C CA . ALA B 1 25 ? -11.82 21.953 9.82 1 92.44 25 ALA B CA 1
ATOM 984 C C . ALA B 1 25 ? -11.195 21.359 8.555 1 92.44 25 ALA B C 1
ATOM 986 O O . ALA B 1 25 ? -11.578 20.266 8.117 1 92.44 25 ALA B O 1
ATOM 987 N N . GLU B 1 26 ? -10.234 22.031 7.988 1 92 26 GLU B N 1
ATOM 988 C CA . GLU B 1 26 ? -9.523 21.531 6.809 1 92 26 GLU B CA 1
ATOM 989 C C . GLU B 1 26 ? -8.688 20.297 7.148 1 92 26 GLU B C 1
ATOM 991 O O . GLU B 1 26 ? -8.648 19.344 6.379 1 92 26 GLU B O 1
ATOM 996 N N . ILE B 1 27 ? -8.109 20.375 8.289 1 92.81 27 ILE B N 1
ATOM 997 C CA . ILE B 1 27 ? -7.293 19.25 8.727 1 92.81 27 ILE B CA 1
ATOM 998 C C . ILE B 1 27 ? -8.172 18.016 8.898 1 92.81 27 ILE B C 1
ATOM 1000 O O . ILE B 1 27 ? -7.793 16.906 8.5 1 92.81 27 ILE B O 1
ATOM 1004 N N . GLN B 1 28 ? -9.305 18.219 9.43 1 94.25 28 GLN B N 1
ATOM 1005 C CA . GLN B 1 28 ? -10.219 17.094 9.617 1 94.25 28 GLN B CA 1
ATOM 1006 C C . GLN B 1 28 ? -10.656 16.516 8.281 1 94.25 28 GLN B C 1
ATOM 1008 O O . GLN B 1 28 ? -10.758 15.289 8.125 1 94.25 28 GLN B O 1
ATOM 1013 N N . LYS B 1 29 ? -10.906 17.312 7.348 1 95.69 29 LYS B N 1
ATOM 1014 C CA . LYS B 1 29 ? -11.273 16.859 6.008 1 95.69 29 LYS B CA 1
ATOM 1015 C C . LYS B 1 29 ? -10.133 16.078 5.367 1 95.69 29 LYS B C 1
ATOM 1017 O O . LYS B 1 29 ? -10.367 15.055 4.715 1 95.69 29 LYS B O 1
ATOM 1022 N N . TYR B 1 30 ? -8.984 16.562 5.531 1 95.5 30 TYR B N 1
ATOM 1023 C CA . TYR B 1 30 ? -7.82 15.883 4.988 1 95.5 30 TYR B CA 1
ATOM 1024 C C . TYR B 1 30 ? -7.625 14.523 5.652 1 95.5 30 TYR B C 1
ATOM 1026 O O . TYR B 1 30 ? -7.285 13.539 4.988 1 95.5 30 TYR B O 1
ATOM 1034 N N . ARG B 1 31 ? -7.922 14.477 6.93 1 95.94 31 ARG B N 1
ATOM 1035 C CA . ARG B 1 31 ? -7.805 13.203 7.637 1 95.94 31 ARG B CA 1
ATOM 1036 C C . ARG B 1 31 ? -8.844 12.203 7.141 1 95.94 31 ARG B C 1
ATOM 1038 O O . ARG B 1 31 ? -8.578 11 7.066 1 95.94 31 ARG B O 1
ATOM 1045 N N . GLU B 1 32 ? -9.938 12.672 6.805 1 97.38 32 GLU B N 1
ATOM 1046 C CA . GLU B 1 32 ? -10.961 11.805 6.223 1 97.38 32 GLU B CA 1
ATOM 1047 C C . GLU B 1 32 ? -10.523 11.266 4.867 1 97.38 32 GLU B C 1
ATOM 1049 O O . GLU B 1 32 ? -10.797 10.109 4.535 1 97.38 32 GLU B O 1
ATOM 1054 N N . GLU B 1 33 ? -9.898 12.109 4.137 1 97.69 33 GLU B N 1
ATOM 1055 C CA . GLU B 1 33 ? -9.359 11.656 2.855 1 97.69 33 GLU B CA 1
ATOM 1056 C C . GLU B 1 33 ? -8.273 10.602 3.055 1 97.69 33 GLU B C 1
ATOM 1058 O O . GLU B 1 33 ? -8.219 9.617 2.318 1 97.69 33 GLU B O 1
ATOM 1063 N N . ILE B 1 34 ? -7.418 10.773 4.008 1 98.06 34 ILE B N 1
ATOM 1064 C CA . ILE B 1 34 ? -6.387 9.789 4.32 1 98.06 34 ILE B CA 1
ATOM 1065 C C . ILE B 1 34 ? -7.039 8.469 4.707 1 98.06 34 ILE B C 1
ATOM 1067 O O . ILE B 1 34 ? -6.59 7.398 4.285 1 98.06 34 ILE B O 1
ATOM 1071 N N . ASN B 1 35 ? -8.172 8.594 5.387 1 98.38 35 ASN B N 1
ATOM 1072 C CA . ASN B 1 35 ? -8.891 7.371 5.758 1 98.38 35 ASN B CA 1
ATOM 1073 C C . ASN B 1 35 ? -9.438 6.648 4.531 1 98.38 35 ASN B C 1
ATOM 1075 O O . ASN B 1 35 ? -9.391 5.418 4.461 1 98.38 35 ASN B O 1
ATOM 1079 N N . ARG B 1 36 ? -9.93 7.348 3.689 1 98.38 36 ARG B N 1
ATOM 1080 C CA . ARG B 1 36 ? -10.43 6.758 2.449 1 98.38 36 ARG B CA 1
ATOM 1081 C C . ARG B 1 36 ? -9.297 6.098 1.666 1 98.38 36 ARG B C 1
ATOM 1083 O O . ARG B 1 36 ? -9.445 4.977 1.177 1 98.38 36 ARG B O 1
ATOM 1090 N N . LEU B 1 37 ? -8.164 6.742 1.564 1 98.75 37 LEU B N 1
ATOM 1091 C CA . LEU B 1 37 ? -7.008 6.207 0.855 1 98.75 37 LEU B CA 1
ATOM 1092 C C . LEU B 1 37 ? -6.465 4.969 1.562 1 98.75 37 LEU B C 1
ATOM 1094 O O . LEU B 1 37 ? -6.055 4.008 0.909 1 98.75 37 LEU B O 1
ATOM 1098 N N . ASP B 1 38 ? -6.508 5.023 2.877 1 98.81 38 ASP B N 1
ATOM 1099 C CA . ASP B 1 38 ? -6.078 3.846 3.627 1 98.81 38 ASP B CA 1
ATOM 1100 C C . ASP B 1 38 ? -6.945 2.635 3.291 1 98.81 38 ASP B C 1
ATOM 1102 O O . ASP B 1 38 ? -6.43 1.529 3.109 1 98.81 38 ASP B O 1
ATOM 1106 N N . ARG B 1 39 ? -8.195 2.82 3.18 1 98.62 39 ARG B N 1
ATOM 1107 C CA . ARG B 1 39 ? -9.094 1.73 2.818 1 98.62 39 ARG B CA 1
ATOM 1108 C C . ARG B 1 39 ? -8.82 1.236 1.403 1 98.62 39 ARG B C 1
ATOM 1110 O O . ARG B 1 39 ? -8.82 0.03 1.148 1 98.62 39 ARG B O 1
ATOM 1117 N N . GLU B 1 40 ? -8.547 2.129 0.551 1 98.75 40 GLU B N 1
ATOM 1118 C CA . GLU B 1 40 ? -8.219 1.77 -0.825 1 98.75 40 GLU B CA 1
ATOM 1119 C C . GLU B 1 40 ? -6.945 0.926 -0.885 1 98.75 40 GLU B C 1
ATOM 1121 O O . GLU B 1 40 ? -6.902 -0.091 -1.58 1 98.75 40 GLU B O 1
ATOM 1126 N N . ILE B 1 41 ? -5.984 1.334 -0.177 1 98.94 41 ILE B N 1
ATOM 1127 C CA . ILE B 1 41 ? -4.715 0.621 -0.125 1 98.94 41 ILE B CA 1
ATOM 1128 C C . ILE B 1 41 ? -4.93 -0.781 0.44 1 98.94 41 ILE B C 1
ATOM 1130 O O . ILE B 1 41 ? -4.504 -1.771 -0.159 1 98.94 41 ILE B O 1
ATOM 1134 N N . LEU B 1 42 ? -5.656 -0.831 1.506 1 98.94 42 LEU B N 1
ATOM 1135 C CA . LEU B 1 42 ? -5.855 -2.107 2.184 1 98.94 42 LEU B CA 1
ATOM 1136 C C . LEU B 1 42 ? -6.652 -3.068 1.309 1 98.94 42 LEU B C 1
ATOM 1138 O O . LEU B 1 42 ? -6.332 -4.258 1.235 1 98.94 42 LEU B O 1
ATOM 1142 N N . ASP B 1 43 ? -7.633 -2.562 0.649 1 98.81 43 ASP B N 1
ATOM 1143 C CA . ASP B 1 43 ? -8.445 -3.406 -0.225 1 98.81 43 ASP B CA 1
ATOM 1144 C C . ASP B 1 43 ? -7.613 -3.947 -1.388 1 98.81 43 ASP B C 1
ATOM 1146 O O . ASP B 1 43 ? -7.707 -5.129 -1.729 1 98.81 43 ASP B O 1
ATOM 1150 N N . ALA B 1 44 ? -6.848 -3.105 -1.987 1 98.88 44 ALA B N 1
ATOM 1151 C CA . ALA B 1 44 ? -5.98 -3.525 -3.084 1 98.88 44 ALA B CA 1
ATOM 1152 C C . ALA B 1 44 ? -4.945 -4.543 -2.607 1 98.88 44 ALA B C 1
ATOM 1154 O O . ALA B 1 44 ? -4.664 -5.523 -3.301 1 98.88 44 ALA B O 1
ATOM 1155 N N . VAL B 1 45 ? -4.391 -4.379 -1.419 1 98.88 45 VAL B N 1
ATOM 1156 C CA . VAL B 1 45 ? -3.377 -5.266 -0.855 1 98.88 45 VAL B CA 1
ATOM 1157 C C . VAL B 1 45 ? -3.979 -6.645 -0.605 1 98.88 45 VAL B C 1
ATOM 1159 O O . VAL B 1 45 ? -3.361 -7.664 -0.923 1 98.88 45 VAL B O 1
ATOM 1162 N N . LYS B 1 46 ? -5.172 -6.664 -0.066 1 98.69 46 LYS B N 1
ATOM 1163 C CA . LYS B 1 46 ? -5.824 -7.941 0.216 1 98.69 46 LYS B CA 1
ATOM 1164 C C . LYS B 1 46 ? -6.109 -8.711 -1.071 1 98.69 46 LYS B C 1
ATOM 1166 O O . LYS B 1 46 ? -5.855 -9.914 -1.148 1 98.69 46 LYS B O 1
ATOM 1171 N N . ARG B 1 47 ? -6.574 -8 -2.008 1 98.38 47 ARG B N 1
ATOM 1172 C CA . ARG B 1 47 ? -6.852 -8.641 -3.289 1 98.38 47 ARG B CA 1
ATOM 1173 C C . ARG B 1 47 ? -5.566 -9.125 -3.949 1 98.38 47 ARG B C 1
ATOM 1175 O O . ARG B 1 47 ? -5.5 -10.25 -4.445 1 98.38 47 ARG B O 1
ATOM 1182 N N . ARG B 1 48 ? -4.602 -8.367 -3.988 1 98.5 48 ARG B N 1
ATOM 1183 C CA . ARG B 1 48 ? -3.295 -8.711 -4.539 1 98.5 48 ARG B CA 1
ATOM 1184 C C . ARG B 1 48 ? -2.732 -9.961 -3.873 1 98.5 48 ARG B C 1
ATOM 1186 O O . ARG B 1 48 ? -2.162 -10.828 -4.543 1 98.5 48 ARG B O 1
ATOM 1193 N N . THR B 1 49 ? -2.857 -9.961 -2.59 1 97.88 49 THR B N 1
ATOM 1194 C CA . THR B 1 49 ? -2.336 -11.078 -1.808 1 97.88 49 THR B CA 1
ATOM 1195 C C . THR B 1 49 ? -3.027 -12.375 -2.197 1 97.88 49 THR B C 1
ATOM 1197 O O . THR B 1 49 ? -2.367 -13.391 -2.428 1 97.88 49 THR B O 1
ATOM 1200 N N . LYS B 1 50 ? -4.312 -12.289 -2.299 1 96.62 50 LYS B N 1
ATOM 1201 C CA . LYS B 1 50 ? -5.074 -13.477 -2.672 1 96.62 50 LYS B CA 1
ATOM 1202 C C . LYS B 1 50 ? -4.652 -13.992 -4.043 1 96.62 50 LYS B C 1
ATOM 1204 O O . LYS B 1 50 ? -4.43 -15.195 -4.223 1 96.62 50 LYS B O 1
ATOM 1209 N N . ILE B 1 51 ? -4.52 -13.156 -4.945 1 96.75 51 ILE B N 1
ATOM 1210 C CA . ILE B 1 51 ? -4.137 -13.531 -6.305 1 96.75 51 ILE B CA 1
ATOM 1211 C C . ILE B 1 51 ? -2.719 -14.094 -6.305 1 96.75 51 ILE B C 1
ATOM 1213 O O . ILE B 1 51 ? -2.461 -15.141 -6.906 1 96.75 51 ILE B O 1
ATOM 1217 N N . SER B 1 52 ? -1.813 -13.453 -5.688 1 96.75 52 SER B N 1
ATOM 1218 C CA . SER B 1 52 ? -0.415 -13.867 -5.637 1 96.75 52 SER B CA 1
ATOM 1219 C C . SER B 1 52 ? -0.269 -15.242 -4.996 1 96.75 52 SER B C 1
ATOM 1221 O O . SER B 1 52 ? 0.494 -16.078 -5.48 1 96.75 52 SER B O 1
ATOM 1223 N N . GLN B 1 53 ? -1.031 -15.469 -3.963 1 94.88 53 GLN B N 1
ATOM 1224 C CA . GLN B 1 53 ? -0.986 -16.766 -3.307 1 94.88 53 GLN B CA 1
ATOM 1225 C C . GLN B 1 53 ? -1.507 -17.875 -4.227 1 94.88 53 GLN B C 1
ATOM 1227 O O . GLN B 1 53 ? -0.967 -18.984 -4.246 1 94.88 53 GLN B O 1
ATOM 1232 N N . THR B 1 54 ? -2.51 -17.531 -4.914 1 93.19 54 THR B N 1
ATOM 1233 C CA . THR B 1 54 ? -3.076 -18.484 -5.859 1 93.19 54 THR B CA 1
ATOM 1234 C C . THR B 1 54 ? -2.061 -18.844 -6.941 1 93.19 54 THR B C 1
ATOM 1236 O O . THR B 1 54 ? -1.883 -20.016 -7.27 1 93.19 54 THR B O 1
ATOM 1239 N N . ILE B 1 55 ? -1.396 -17.906 -7.492 1 94.31 55 ILE B N 1
ATOM 1240 C CA . ILE B 1 55 ? -0.352 -18.141 -8.484 1 94.31 55 ILE B CA 1
ATOM 1241 C C . ILE B 1 55 ? 0.751 -19 -7.887 1 94.31 55 ILE B C 1
ATOM 1243 O O . ILE B 1 55 ? 1.2 -19.969 -8.508 1 94.31 55 ILE B O 1
ATOM 1247 N N . GLY B 1 56 ? 1.17 -18.625 -6.699 1 93.06 56 GLY B N 1
ATOM 1248 C CA . GLY B 1 56 ? 2.229 -19.359 -6.035 1 93.06 56 GLY B CA 1
ATOM 1249 C C . GLY B 1 56 ? 1.895 -20.828 -5.828 1 93.06 56 GLY B C 1
ATOM 1250 O O . GLY B 1 56 ? 2.73 -21.703 -6.066 1 93.06 56 GLY B O 1
ATOM 1251 N N . LYS B 1 57 ? 0.723 -21.062 -5.41 1 90.62 57 LYS B N 1
ATOM 1252 C CA . LYS B 1 57 ? 0.276 -22.438 -5.191 1 90.62 57 LYS B CA 1
ATOM 1253 C C . LYS B 1 57 ? 0.28 -23.234 -6.496 1 90.62 57 LYS B C 1
ATOM 1255 O O . LYS B 1 57 ? 0.695 -24.391 -6.523 1 90.62 57 LYS B O 1
ATOM 1260 N N . THR B 1 58 ? -0.203 -22.625 -7.484 1 90.69 58 THR B N 1
ATOM 1261 C CA . THR B 1 58 ? -0.246 -23.281 -8.789 1 90.69 58 THR B CA 1
ATOM 1262 C C . THR B 1 58 ? 1.162 -23.609 -9.273 1 90.69 58 THR B C 1
ATOM 1264 O O . THR B 1 58 ? 1.405 -24.703 -9.789 1 90.69 58 THR B O 1
ATOM 1267 N N . ARG B 1 59 ? 2.023 -22.703 -9.203 1 91.81 59 ARG B N 1
ATOM 1268 C CA . ARG B 1 59 ? 3.398 -22.922 -9.641 1 91.81 59 ARG B CA 1
ATOM 1269 C C . ARG B 1 59 ? 4.055 -24.047 -8.859 1 91.81 59 ARG B C 1
ATOM 1271 O O . ARG B 1 59 ? 4.73 -24.906 -9.445 1 91.81 59 ARG B O 1
ATOM 1278 N N . MET B 1 60 ? 3.805 -24.094 -7.625 1 90.06 60 MET B N 1
ATOM 1279 C CA . MET B 1 60 ? 4.391 -25.125 -6.77 1 90.06 60 MET B CA 1
ATOM 1280 C C . MET B 1 60 ? 3.854 -26.5 -7.129 1 90.06 60 MET B C 1
ATOM 1282 O O . MET B 1 60 ? 4.602 -27.484 -7.137 1 90.06 60 MET B O 1
ATOM 1286 N N . SER B 1 61 ? 2.613 -26.547 -7.43 1 87.38 61 SER B N 1
ATOM 1287 C CA . SER B 1 61 ? 1.988 -27.828 -7.773 1 87.38 61 SER B CA 1
ATOM 1288 C C . SER B 1 61 ? 2.502 -28.344 -9.109 1 87.38 61 SER B C 1
ATOM 1290 O O . SER B 1 61 ? 2.479 -29.562 -9.359 1 87.38 61 SER B O 1
ATOM 1292 N N . SER B 1 62 ? 3.043 -27.531 -9.914 1 87.12 62 SER B N 1
ATOM 1293 C CA . SER B 1 62 ? 3.551 -27.922 -11.227 1 87.12 62 SER B CA 1
ATOM 1294 C C . SER B 1 62 ? 5.066 -28.094 -11.203 1 87.12 62 SER B C 1
ATOM 1296 O O . SER B 1 62 ? 5.699 -28.203 -12.25 1 87.12 62 SER B O 1
ATOM 1298 N N . GLY B 1 63 ? 5.68 -28.031 -9.992 1 87.31 63 GLY B N 1
ATOM 1299 C CA . GLY B 1 63 ? 7.102 -28.297 -9.836 1 87.31 63 GLY B CA 1
ATOM 1300 C C . GLY B 1 63 ? 7.961 -27.047 -9.883 1 87.31 63 GLY B C 1
ATOM 1301 O O . GLY B 1 63 ? 9.188 -27.141 -9.961 1 87.31 63 GLY B O 1
ATOM 1302 N N . GLY B 1 64 ? 7.242 -25.953 -9.93 1 87.62 64 GLY B N 1
ATOM 1303 C CA . GLY B 1 64 ? 7.988 -24.703 -9.961 1 87.62 64 GLY B CA 1
ATOM 1304 C C . GLY B 1 64 ? 8.117 -24.047 -8.594 1 87.62 64 GLY B C 1
ATOM 1305 O O . GLY B 1 64 ? 7.789 -24.672 -7.578 1 87.62 64 GLY B O 1
ATOM 1306 N N . THR B 1 65 ? 8.672 -22.844 -8.633 1 89.12 65 THR B N 1
ATOM 1307 C CA . THR B 1 65 ? 8.82 -22.078 -7.406 1 89.12 65 THR B CA 1
ATOM 1308 C C . THR B 1 65 ? 7.621 -21.156 -7.195 1 89.12 65 THR B C 1
ATOM 1310 O O . THR B 1 65 ? 6.961 -20.75 -8.156 1 89.12 65 THR B O 1
ATOM 1313 N N . ARG B 1 66 ? 7.43 -20.844 -5.965 1 89 66 ARG B N 1
ATOM 1314 C CA . ARG B 1 66 ? 6.336 -19.953 -5.605 1 89 66 ARG B CA 1
ATOM 1315 C C . ARG B 1 66 ? 6.57 -18.547 -6.172 1 89 66 ARG B C 1
ATOM 1317 O O . ARG B 1 66 ? 5.648 -17.938 -6.715 1 89 66 ARG B O 1
ATOM 1324 N N . LEU B 1 67 ? 7.832 -18.172 -5.996 1 88.25 67 LEU B N 1
ATOM 1325 C CA . LEU B 1 67 ? 8.203 -16.859 -6.492 1 88.25 67 LEU B CA 1
ATOM 1326 C C . LEU B 1 67 ? 9.188 -16.969 -7.652 1 88.25 67 LEU B C 1
ATOM 1328 O O . LEU B 1 67 ? 10.047 -17.859 -7.664 1 88.25 67 LEU B O 1
ATOM 1332 N N . VAL B 1 68 ? 9.047 -16.078 -8.578 1 91.44 68 VAL B N 1
ATOM 1333 C CA . VAL B 1 68 ? 9.953 -15.969 -9.719 1 91.44 68 VAL B CA 1
ATOM 1334 C C . VAL B 1 68 ? 10.852 -14.75 -9.555 1 91.44 68 VAL B C 1
ATOM 1336 O O . VAL B 1 68 ? 10.367 -13.617 -9.461 1 91.44 68 VAL B O 1
ATOM 1339 N N . HIS B 1 69 ? 12.117 -15 -9.602 1 94.94 69 HIS B N 1
ATOM 1340 C CA . HIS B 1 69 ? 13.102 -13.984 -9.258 1 94.94 69 HIS B CA 1
ATOM 1341 C C . HIS B 1 69 ? 12.969 -12.766 -10.164 1 94.94 69 HIS B C 1
ATOM 1343 O O . HIS B 1 69 ? 12.938 -11.633 -9.68 1 94.94 69 HIS B O 1
ATOM 1349 N N . THR B 1 70 ? 12.898 -12.938 -11.398 1 95.44 70 THR B N 1
ATOM 1350 C CA . THR B 1 70 ? 12.812 -11.828 -12.344 1 95.44 70 THR B CA 1
ATOM 1351 C C . THR B 1 70 ? 11.586 -10.969 -12.07 1 95.44 70 THR B C 1
ATOM 1353 O O . THR B 1 70 ? 11.633 -9.742 -12.164 1 95.44 70 THR B O 1
ATOM 1356 N N . ARG B 1 71 ? 10.562 -11.633 -11.68 1 95.75 71 ARG B N 1
ATOM 1357 C CA . ARG B 1 71 ? 9.328 -10.938 -11.352 1 95.75 71 ARG B CA 1
ATOM 1358 C C . ARG B 1 71 ? 9.477 -10.133 -10.062 1 95.75 71 ARG B C 1
ATOM 1360 O O . ARG B 1 71 ? 9.031 -8.984 -9.984 1 95.75 71 ARG B O 1
ATOM 1367 N N . GLU B 1 72 ? 10.039 -10.734 -9.07 1 96.81 72 GLU B N 1
ATOM 1368 C CA . GLU B 1 72 ? 10.273 -10.055 -7.797 1 96.81 72 GLU B CA 1
ATOM 1369 C C . GLU B 1 72 ? 11.102 -8.789 -7.992 1 96.81 72 GLU B C 1
ATOM 1371 O O . GLU B 1 72 ? 10.758 -7.727 -7.477 1 96.81 72 GLU B O 1
ATOM 1376 N N . VAL B 1 73 ? 12.148 -8.914 -8.789 1 97.62 73 VAL B N 1
ATOM 1377 C CA . VAL B 1 73 ? 13.055 -7.797 -9.031 1 97.62 73 VAL B CA 1
ATOM 1378 C C . VAL B 1 73 ? 12.312 -6.684 -9.766 1 97.62 73 VAL B C 1
ATOM 1380 O O . VAL B 1 73 ? 12.469 -5.504 -9.43 1 97.62 73 VAL B O 1
ATOM 1383 N N . ALA B 1 74 ? 11.5 -7.012 -10.695 1 98.06 74 ALA B N 1
ATOM 1384 C CA . ALA B 1 74 ? 10.742 -6.027 -11.461 1 98.06 74 ALA B CA 1
ATOM 1385 C C . ALA B 1 74 ? 9.789 -5.25 -10.562 1 98.06 74 ALA B C 1
ATOM 1387 O O . ALA B 1 74 ? 9.656 -4.031 -10.688 1 98.06 74 ALA B O 1
ATOM 1388 N N . ILE B 1 75 ? 9.18 -5.961 -9.656 1 98.44 75 ILE B N 1
ATOM 1389 C CA . ILE B 1 75 ? 8.234 -5.332 -8.734 1 98.44 75 ILE B CA 1
ATOM 1390 C C . ILE B 1 75 ? 8.977 -4.375 -7.805 1 98.44 75 ILE B C 1
ATOM 1392 O O . ILE B 1 75 ? 8.57 -3.229 -7.625 1 98.44 75 ILE B O 1
ATOM 1396 N N . ILE B 1 76 ? 10.062 -4.824 -7.25 1 98.62 76 ILE B N 1
ATOM 1397 C CA . ILE B 1 76 ? 10.844 -4.02 -6.316 1 98.62 76 ILE B CA 1
ATOM 1398 C C . ILE B 1 76 ? 11.359 -2.766 -7.02 1 98.62 76 ILE B C 1
ATOM 1400 O O . ILE B 1 76 ? 11.289 -1.664 -6.469 1 98.62 76 ILE B O 1
ATOM 1404 N N . ASN B 1 77 ? 11.789 -2.91 -8.234 1 98.5 77 ASN B N 1
ATOM 1405 C CA . ASN B 1 77 ? 12.289 -1.773 -9 1 98.5 77 ASN B CA 1
ATOM 1406 C C . ASN B 1 77 ? 11.18 -0.773 -9.305 1 98.5 77 ASN B C 1
ATOM 1408 O O . ASN B 1 77 ? 11.391 0.439 -9.234 1 98.5 77 ASN B O 1
ATOM 1412 N N . GLN B 1 78 ? 10.086 -1.27 -9.656 1 98.69 78 GLN B N 1
ATOM 1413 C CA . GLN B 1 78 ? 8.961 -0.385 -9.93 1 98.69 78 GLN B CA 1
ATOM 1414 C C . GLN B 1 78 ? 8.609 0.455 -8.711 1 98.69 78 GLN B C 1
ATOM 1416 O O . GLN B 1 78 ? 8.422 1.668 -8.812 1 98.69 78 GLN B O 1
ATOM 1421 N N . PHE B 1 79 ? 8.523 -0.157 -7.613 1 98.81 79 PHE B N 1
ATOM 1422 C CA . PHE B 1 79 ? 8.164 0.55 -6.391 1 98.81 79 PHE B CA 1
ATOM 1423 C C . PHE B 1 79 ? 9.266 1.525 -5.984 1 98.81 79 PHE B C 1
ATOM 1425 O O . PHE B 1 79 ? 8.984 2.617 -5.488 1 98.81 79 PHE B O 1
ATOM 1432 N N . ARG B 1 80 ? 10.508 1.139 -6.156 1 98.62 80 ARG B N 1
ATOM 1433 C CA . ARG B 1 80 ? 11.609 2.057 -5.914 1 98.62 80 ARG B CA 1
ATOM 1434 C C . ARG B 1 80 ? 11.492 3.297 -6.793 1 98.62 80 ARG B C 1
ATOM 1436 O O . ARG B 1 80 ? 11.664 4.422 -6.316 1 98.62 80 ARG B O 1
ATOM 1443 N N . GLU B 1 81 ? 11.211 3.07 -8.023 1 98.56 81 GLU B N 1
ATOM 1444 C CA . GLU B 1 81 ? 11.109 4.164 -8.984 1 98.56 81 GLU B CA 1
ATOM 1445 C C . GLU B 1 81 ? 9.961 5.102 -8.641 1 98.56 81 GLU B C 1
ATOM 1447 O O . GLU B 1 81 ? 10.07 6.32 -8.805 1 98.56 81 GLU B O 1
ATOM 1452 N N . GLU B 1 82 ? 8.984 4.52 -8.094 1 98.5 82 GLU B N 1
ATOM 1453 C CA . GLU B 1 82 ? 7.754 5.289 -7.914 1 98.5 82 GLU B CA 1
ATOM 1454 C C . GLU B 1 82 ? 7.762 6.039 -6.586 1 98.5 82 GLU B C 1
ATOM 1456 O O . GLU B 1 82 ? 7.266 7.164 -6.5 1 98.5 82 GLU B O 1
ATOM 1461 N N . ILE B 1 83 ? 8.305 5.422 -5.535 1 98 83 ILE B N 1
ATOM 1462 C CA . ILE B 1 83 ? 8.125 6.086 -4.246 1 98 83 ILE B CA 1
ATOM 1463 C C . ILE B 1 83 ? 9.461 6.137 -3.502 1 98 83 ILE B C 1
ATOM 1465 O O . ILE B 1 83 ? 9.5 6.426 -2.303 1 98 83 ILE B O 1
ATOM 1469 N N . GLY B 1 84 ? 10.531 5.863 -4.195 1 96.94 84 GLY B N 1
ATOM 1470 C CA . GLY B 1 84 ? 11.859 6.09 -3.654 1 96.94 84 GLY B CA 1
ATOM 1471 C C . GLY B 1 84 ? 12.281 5.031 -2.654 1 96.94 84 GLY B C 1
ATOM 1472 O O . GLY B 1 84 ? 12.07 3.838 -2.877 1 96.94 84 GLY B O 1
ATOM 1473 N N . GLU B 1 85 ? 12.898 5.457 -1.588 1 96 85 GLU B N 1
ATOM 1474 C CA . GLU B 1 85 ? 13.609 4.582 -0.662 1 96 85 GLU B CA 1
ATOM 1475 C C . GLU B 1 85 ? 12.641 3.633 0.047 1 96 85 GLU B C 1
ATOM 1477 O O . GLU B 1 85 ? 13.023 2.52 0.418 1 96 85 GLU B O 1
ATOM 1482 N N . GLU B 1 86 ? 11.43 4.055 0.133 1 97.94 86 GLU B N 1
ATOM 1483 C CA . GLU B 1 86 ? 10.461 3.213 0.829 1 97.94 86 GLU B CA 1
ATOM 1484 C C . GLU B 1 86 ? 9.859 2.174 -0.111 1 97.94 86 GLU B C 1
ATOM 1486 O O . GLU B 1 86 ? 9.164 1.258 0.333 1 97.94 86 GLU B O 1
ATOM 1491 N N . GLY B 1 87 ? 10.156 2.363 -1.346 1 98.56 87 GLY B N 1
ATOM 1492 C CA . GLY B 1 87 ? 9.594 1.5 -2.373 1 98.56 87 GLY B CA 1
ATOM 1493 C C . GLY B 1 87 ? 9.93 0.034 -2.168 1 98.56 87 GLY B C 1
ATOM 1494 O O . GLY B 1 87 ? 9.031 -0.804 -2.068 1 98.56 87 GLY B O 1
ATOM 1495 N N . PRO B 1 88 ? 11.203 -0.261 -2.035 1 98.69 88 PRO B N 1
ATOM 1496 C CA . PRO B 1 88 ? 11.594 -1.656 -1.826 1 98.69 88 PRO B CA 1
ATOM 1497 C C . PRO B 1 88 ? 10.984 -2.258 -0.562 1 98.69 88 PRO B C 1
ATOM 1499 O O . PRO B 1 88 ? 10.57 -3.42 -0.565 1 98.69 88 PRO B O 1
ATOM 1502 N N . ALA B 1 89 ? 10.867 -1.512 0.465 1 98.5 89 ALA B N 1
ATOM 1503 C CA . ALA B 1 89 ? 10.281 -2.012 1.706 1 98.5 89 ALA B CA 1
ATOM 1504 C C . ALA B 1 89 ? 8.805 -2.352 1.519 1 98.5 89 ALA B C 1
ATOM 1506 O O . ALA B 1 89 ? 8.344 -3.4 1.972 1 98.5 89 ALA B O 1
ATOM 1507 N N . LEU B 1 90 ? 8.094 -1.503 0.853 1 98.81 90 LEU B N 1
ATOM 1508 C CA . LEU B 1 90 ? 6.676 -1.755 0.602 1 98.81 90 LEU B CA 1
ATOM 1509 C C . LEU B 1 90 ? 6.492 -2.955 -0.321 1 98.81 90 LEU B C 1
ATOM 1511 O O . LEU B 1 90 ? 5.668 -3.832 -0.05 1 98.81 90 LEU B O 1
ATOM 1515 N N . ALA B 1 91 ? 7.27 -2.957 -1.365 1 98.81 91 ALA B N 1
ATOM 1516 C CA . ALA B 1 91 ? 7.223 -4.105 -2.266 1 98.81 91 ALA B CA 1
ATOM 1517 C C . ALA B 1 91 ? 7.52 -5.402 -1.516 1 98.81 91 ALA B C 1
ATOM 1519 O O . ALA B 1 91 ? 6.867 -6.422 -1.748 1 98.81 91 ALA B O 1
ATOM 1520 N N . GLY B 1 92 ? 8.508 -5.34 -0.613 1 98.31 92 GLY B N 1
ATOM 1521 C CA . GLY B 1 92 ? 8.867 -6.504 0.177 1 98.31 92 GLY B CA 1
ATOM 1522 C C . GLY B 1 92 ? 7.715 -7.039 1.01 1 98.31 92 GLY B C 1
ATOM 1523 O O . GLY B 1 92 ? 7.512 -8.25 1.091 1 98.31 92 GLY B O 1
ATOM 1524 N N . ILE B 1 93 ? 6.984 -6.18 1.595 1 98.56 93 ILE B N 1
ATOM 1525 C CA . ILE B 1 93 ? 5.832 -6.566 2.4 1 98.56 93 ILE B CA 1
ATOM 1526 C C . ILE B 1 93 ? 4.797 -7.262 1.519 1 98.56 93 ILE B C 1
ATOM 1528 O O . ILE B 1 93 ? 4.273 -8.32 1.882 1 98.56 93 ILE B O 1
ATOM 1532 N N . LEU B 1 94 ? 4.547 -6.695 0.322 1 98.56 94 LEU B N 1
ATOM 1533 C CA . LEU B 1 94 ? 3.572 -7.285 -0.589 1 98.56 94 LEU B CA 1
ATOM 1534 C C . LEU B 1 94 ? 4.02 -8.672 -1.04 1 98.56 94 LEU B C 1
ATOM 1536 O O . LEU B 1 94 ? 3.209 -9.594 -1.111 1 98.56 94 LEU B O 1
ATOM 1540 N N . LEU B 1 95 ? 5.262 -8.773 -1.348 1 98 95 LEU B N 1
ATOM 1541 C CA . LEU B 1 95 ? 5.801 -10.055 -1.798 1 98 95 LEU B CA 1
ATOM 1542 C C . LEU B 1 95 ? 5.73 -11.094 -0.685 1 98 95 LEU B C 1
ATOM 1544 O O . LEU B 1 95 ? 5.352 -12.242 -0.926 1 98 95 LEU B O 1
ATOM 1548 N N . ARG B 1 96 ? 6.051 -10.68 0.544 1 96.69 96 ARG B N 1
ATOM 1549 C CA . ARG B 1 96 ? 5.961 -11.609 1.669 1 96.69 96 ARG B CA 1
ATOM 1550 C C . ARG B 1 96 ? 4.523 -12.055 1.898 1 96.69 96 ARG B C 1
ATOM 1552 O O . ARG B 1 96 ? 4.262 -13.242 2.125 1 96.69 96 ARG B O 1
ATOM 1559 N N . MET B 1 97 ? 3.627 -11.18 1.798 1 96.94 97 MET B N 1
ATOM 1560 C CA . MET B 1 97 ? 2.219 -11.508 1.986 1 96.94 97 MET B CA 1
ATOM 1561 C C . MET B 1 97 ? 1.734 -12.461 0.897 1 96.94 97 MET B C 1
ATOM 1563 O O . MET B 1 97 ? 0.874 -13.312 1.145 1 96.94 97 MET B O 1
ATOM 1567 N N . GLY B 1 98 ? 2.316 -12.297 -0.278 1 95.81 98 GLY B N 1
ATOM 1568 C CA . GLY B 1 98 ? 1.943 -13.156 -1.394 1 95.81 98 GLY B CA 1
ATOM 1569 C C . GLY B 1 98 ? 2.453 -14.578 -1.252 1 95.81 98 GLY B C 1
ATOM 1570 O O . GLY B 1 98 ? 1.896 -15.5 -1.844 1 95.81 98 GLY B O 1
ATOM 1571 N N . ARG B 1 99 ? 3.482 -14.766 -0.572 1 92.25 99 ARG B N 1
ATOM 1572 C CA . ARG B 1 99 ? 4.055 -16.094 -0.376 1 92.25 99 ARG B CA 1
ATOM 1573 C C . ARG B 1 99 ? 3.203 -16.922 0.585 1 92.25 99 ARG B C 1
ATOM 1575 O O . ARG B 1 99 ? 3.156 -18.156 0.483 1 92.25 99 ARG B O 1
ATOM 1582 N N . GLY B 1 100 ? 2.393 -16.203 1.323 1 84.25 100 GLY B N 1
ATOM 1583 C CA . GLY B 1 100 ? 1.584 -16.906 2.301 1 84.25 100 GLY B CA 1
ATOM 1584 C C . GLY B 1 100 ? 2.408 -17.562 3.393 1 84.25 100 GLY B C 1
ATOM 1585 O O . GLY B 1 100 ? 3.639 -17.484 3.381 1 84.25 100 GLY B O 1
ATOM 1586 N N . LYS B 1 101 ? 1.64 -18 4.457 1 70.62 101 LYS B N 1
ATOM 1587 C CA . LYS B 1 101 ? 2.287 -18.688 5.562 1 70.62 101 LYS B CA 1
ATOM 1588 C C . LYS B 1 101 ? 2.76 -20.078 5.133 1 70.62 101 LYS B C 1
ATOM 1590 O O . LYS B 1 101 ? 2.113 -20.734 4.312 1 70.62 101 LYS B O 1
ATOM 1595 N N . LEU B 1 102 ? 4.133 -20.281 5.02 1 55.25 102 LEU B N 1
ATOM 1596 C CA . LEU B 1 102 ? 4.602 -21.641 4.758 1 55.25 102 LEU B CA 1
ATOM 1597 C C . LEU B 1 102 ? 3.814 -22.656 5.586 1 55.25 102 LEU B C 1
ATOM 1599 O O . LEU B 1 102 ? 3.549 -22.422 6.77 1 55.25 102 LEU B O 1
ATOM 1603 N N . GLY B 1 103 ? 2.699 -23.156 5.102 1 42.44 103 GLY B N 1
ATOM 1604 C CA . GLY B 1 103 ? 2.172 -24.281 5.859 1 42.44 103 GLY B CA 1
ATOM 1605 C C . GLY B 1 103 ? 3.23 -25 6.672 1 42.44 103 GLY B C 1
ATOM 1606 O O . GLY B 1 103 ? 4.426 -24.891 6.387 1 42.44 103 GLY B O 1
#

Organism: Corynebacterium glutamicum (strain ATCC 13032 / DSM 20300 / JCM 1318 / BCRC 11384 / CCUG 27702 / LMG 3730 / NBRC 12168 / NCIMB 10025 / NRRL B-2784 / 534) (NCBI:txid196627)

InterPro domains:
  IPR002701 Chorismate mutase II, prokaryotic-type [PF01817] (31-84)
  IPR002701 Chorismate mutase II, prokaryotic-type [PS51168] (21-103)
  IPR002701 Chorismate mutase II, prokaryotic-type [SM00830] (31-99)
  IPR010958 Chorismate mutase, high GC Gram-positive bacteria/archaeal [TIGR01808] (26-100)
  IPR036263 Chorismate mutase type II superfamily [SSF48600] (26-86)
  IPR036979 Chorismate mutase domain superfamily [G3DSA:1.20.59.10] (14-103)

pLDDT: mean 85.06, std 20.75, range [22.86, 98.94]

Secondary structure (DSSP, 8-state):
---------------SSTTSPPPHHHHHHHHHHHHHHHHHHHHHHHHHHHHHHHHHHHHHHTT--SS-HHHHHHHHHHHHHHHTTHHHHHHHHHHHHHH----/---------------SSTTSPPPHHHHHHHHHHHHHHHHHHHHHHHHHHHHHHHHHHHHHHTT--SS-HHHHHHHHHHHHHHHTTHHHHHHHHHHHHHH----

Nearest PDB structures (foldseek):
  5hud-assembly1_G  TM=9.229E-01  e=1.496E-10  Corynebacterium glutamicum
  2w19-assembly1_D-2  TM=9.173E-01  e=5.971E-06  Mycobacterium tuberculosis H37Rv
  5ckx-assembly1_D  TM=9.297E-01  e=7.673E-06  Mycobacterium tuberculosis H37Rv
  2w19-assembly1_C-2  TM=9.118E-01  e=2.092E-05  Mycobacterium tuberculosis H37Rv
  5mpv-assembly1_D-2  TM=9.567E-01  e=3.916E-05  Mycobacterium tuberculosis H37Rv

Radius of gyration: 19.74 Å; Cα contacts (8 Å, |Δi|>4): 180; chains: 2; bounding box: 44×63×41 Å

Foldseek 3Di:
DPPPPPPVPPPPDDDPDPVDDDDPVSVVVVVVVVVVVVVVVVVVLVVLLVVLQVQLVVQVVVVHHSDDPVVLVVQLVVQCVPPNPCRNVVSVVSVVSNPPDPD/DPPPPPPVPPPPDDDPDPVDDDDPVSVVVVVVVVVVVVVVVVVVLVVLLVVLQVQLVVQVVVVHHSDDPVVLVVQLVVQCVPPNPCRNVVSVVSVVSNPPDPD

Solvent-accessible surface area (backbone atoms only — not comparable to full-atom values): 11605 Å² total; per-residue (Å²): 133,80,78,70,80,65,68,75,74,76,72,76,77,66,60,92,46,83,86,46,57,69,48,74,69,52,48,52,52,51,50,52,49,42,50,52,35,49,51,51,36,49,52,36,49,53,51,40,27,53,52,39,33,49,52,18,52,33,29,41,65,73,76,46,59,58,70,52,66,71,58,54,52,52,49,29,49,51,32,28,72,71,60,40,85,56,10,42,59,52,37,48,52,52,53,52,54,16,66,47,76,79,123,132,81,77,71,80,69,68,75,74,75,72,75,77,67,61,91,46,81,86,44,55,71,48,72,69,53,47,50,51,51,51,49,50,41,52,53,38,50,51,51,37,52,52,38,49,54,52,40,26,54,52,40,32,48,52,18,52,33,31,41,64,73,76,46,58,59,71,54,67,72,58,53,52,51,49,30,48,51,31,26,72,72,60,39,86,56,11,42,59,54,37,48,52,53,52,53,54,15,66,48,78,78,124